Protein AF-A0A2T4MUI4-F1 (afdb_monomer)

Radius of gyration: 28.48 Å; Cα contacts (8 Å, |Δi|>4): 370; chains: 1; bounding box: 58×57×81 Å

Solvent-accessible surface area (backbone atoms only — not comparable to full-atom values): 16760 Å² total; per-residue (Å²): 77,52,44,53,50,48,51,52,27,46,14,60,53,50,80,71,41,69,98,64,56,74,49,29,49,36,30,61,66,69,27,39,69,80,76,68,74,59,84,71,47,56,95,84,53,89,56,45,70,64,76,58,55,72,28,50,63,49,51,33,67,20,35,78,81,42,78,45,30,48,45,82,54,68,70,45,67,58,90,82,45,61,44,81,39,85,41,63,55,46,70,58,69,51,79,78,39,62,70,61,53,73,79,44,57,70,68,59,48,54,50,51,52,52,48,52,51,54,51,52,55,46,50,54,57,46,49,54,50,51,51,53,43,52,52,47,55,60,53,44,76,79,45,55,75,72,54,33,56,56,48,49,52,56,44,49,54,47,52,51,52,49,50,53,57,41,66,68,44,91,78,59,64,65,70,74,59,44,68,40,76,61,45,80,42,70,47,87,90,69,73,54,56,66,56,70,48,74,52,95,67,51,51,43,38,50,9,46,54,51,45,17,51,45,49,33,28,77,61,42,61,50,88,62,62,56,95,75,64,40,43,66,59,73,47,78,44,80,40,64,47,70,59,90,92,55,96,60,70,45,80,52,35,36,43,34,31,42,100,91,32,63,46,77,45,40,70,63,53,54,53,14,37,47,44,20,68,74,41,43,54,79,49,60,73,62,70,73,81,82,127

Organism: Aeromonas veronii (NCBI:txid654)

Secondary structure (DSSP, 8-state):
-HHHHHHHHHHHHTTT-----HHHHHHHHHS--SS--S-PPPTT-TTHHHHTTT-HHHHHH-BTTB--SEEEPPPBPPTT-EEEEE--BPPPHHHH-GGGGGGS-HHHHHHHHHHHHHHHHHHHHHHHHHHHHHHHHHHHTT--HHHHHHHHHHHHHHHHHHHHHHHT-SS-SS-TTPBPPEEEEEPTT---B--EEE-S--HHHHHHHHHHHHHHTTS-B-SS-GGGTTTB--EEEEEEE--TT-SS-EEEEEEEEETTEEEEESHHHHHHHHHHHHHTTTS--SSPP--

Structure (mmCIF, N/CA/C/O backbone):
data_AF-A0A2T4MUI4-F1
#
_entry.id   AF-A0A2T4MUI4-F1
#
loop_
_atom_site.group_PDB
_atom_site.id
_atom_site.type_symbol
_atom_site.label_atom_id
_atom_site.label_alt_id
_atom_site.label_comp_id
_atom_site.label_asym_id
_atom_site.label_entity_id
_atom_site.label_seq_id
_atom_site.pdbx_PDB_ins_code
_atom_site.Cartn_x
_atom_site.Cartn_y
_atom_site.Cartn_z
_atom_site.occupancy
_atom_site.B_iso_or_equiv
_atom_site.auth_seq_id
_atom_site.auth_comp_id
_atom_site.auth_asym_id
_atom_site.auth_atom_id
_atom_site.pdbx_PDB_model_num
ATOM 1 N N . MET A 1 1 ? 9.132 -1.173 -2.976 1.00 83.44 1 MET A N 1
ATOM 2 C CA . MET A 1 1 ? 9.088 -2.109 -4.125 1.00 83.44 1 MET A CA 1
ATOM 3 C C . MET A 1 1 ? 10.095 -1.685 -5.178 1.00 83.44 1 MET A C 1
ATOM 5 O O . MET A 1 1 ? 11.132 -2.323 -5.255 1.00 83.44 1 MET A O 1
ATOM 9 N N . ALA A 1 2 ? 9.889 -0.556 -5.865 1.00 88.19 2 ALA A N 1
ATOM 10 C CA . ALA A 1 2 ? 10.873 -0.011 -6.807 1.00 88.19 2 ALA A CA 1
ATOM 11 C C . ALA A 1 2 ? 12.238 0.297 -6.150 1.00 88.19 2 ALA A C 1
ATOM 13 O O . ALA A 1 2 ? 13.272 -0.119 -6.657 1.00 88.19 2 ALA A O 1
ATOM 14 N N . HIS A 1 3 ? 12.229 0.886 -4.945 1.00 92.50 3 HIS A N 1
ATOM 15 C CA . HIS A 1 3 ? 13.436 1.061 -4.121 1.00 92.50 3 HIS A CA 1
ATOM 16 C C . HIS A 1 3 ? 14.214 -0.246 -3.889 1.00 92.50 3 HIS A C 1
ATOM 18 O O . HIS A 1 3 ? 15.428 -0.268 -4.036 1.00 92.50 3 HIS A O 1
ATOM 24 N N . ARG A 1 4 ? 13.525 -1.360 -3.604 1.00 91.31 4 ARG A N 1
ATOM 25 C CA . ARG A 1 4 ? 14.175 -2.665 -3.400 1.00 91.31 4 ARG A CA 1
ATOM 26 C C . ARG A 1 4 ? 14.812 -3.182 -4.690 1.00 91.31 4 ARG A C 1
ATOM 28 O O . ARG A 1 4 ? 15.935 -3.662 -4.636 1.00 91.31 4 ARG A O 1
ATOM 35 N N . ALA A 1 5 ? 14.131 -3.042 -5.831 1.00 90.12 5 ALA A N 1
ATOM 36 C CA . ALA A 1 5 ? 14.692 -3.411 -7.132 1.00 90.12 5 ALA A CA 1
ATOM 37 C C . ALA A 1 5 ? 15.998 -2.647 -7.428 1.00 90.12 5 ALA A C 1
ATOM 39 O O . ALA A 1 5 ? 16.952 -3.234 -7.930 1.00 90.12 5 ALA A O 1
ATOM 40 N N . VAL A 1 6 ? 16.058 -1.363 -7.056 1.00 91.25 6 VAL A N 1
ATOM 41 C CA . VAL A 1 6 ? 17.270 -0.538 -7.166 1.00 91.25 6 VAL A CA 1
ATOM 42 C C . VAL A 1 6 ? 18.353 -0.966 -6.176 1.00 91.25 6 VAL A C 1
ATOM 44 O O . VAL A 1 6 ? 19.501 -1.124 -6.575 1.00 91.25 6 VAL A O 1
ATOM 47 N N . VAL A 1 7 ? 18.012 -1.216 -4.908 1.00 92.62 7 VAL A N 1
ATOM 48 C CA . VAL A 1 7 ? 18.985 -1.689 -3.906 1.00 92.62 7 VAL A CA 1
ATOM 49 C C . VAL A 1 7 ? 19.627 -3.010 -4.333 1.00 92.62 7 VAL A C 1
ATOM 51 O O . VAL A 1 7 ? 20.838 -3.156 -4.202 1.00 92.62 7 VAL A O 1
ATOM 54 N N . GLU A 1 8 ? 18.857 -3.956 -4.878 1.00 91.56 8 GLU A N 1
ATOM 55 C CA . GLU A 1 8 ? 19.413 -5.214 -5.394 1.00 91.56 8 GLU A CA 1
ATOM 56 C C . GLU A 1 8 ? 20.320 -4.986 -6.615 1.00 91.56 8 GLU A C 1
ATOM 58 O O . GLU A 1 8 ? 21.381 -5.601 -6.703 1.00 91.56 8 GLU A O 1
ATOM 63 N N . ALA A 1 9 ? 19.962 -4.066 -7.518 1.00 89.38 9 ALA A N 1
ATOM 64 C CA . ALA A 1 9 ? 20.810 -3.701 -8.654 1.00 89.38 9 ALA A CA 1
ATOM 65 C C . ALA A 1 9 ? 22.145 -3.075 -8.209 1.00 89.38 9 ALA A C 1
ATOM 67 O O . ALA A 1 9 ? 23.209 -3.474 -8.681 1.00 89.38 9 ALA A O 1
ATOM 68 N N . VAL A 1 10 ? 22.101 -2.146 -7.248 1.00 90.00 10 VAL A N 1
ATOM 69 C CA . VAL A 1 10 ? 23.294 -1.531 -6.646 1.00 90.00 10 VAL A CA 1
ATOM 70 C C . VAL A 1 10 ? 24.145 -2.583 -5.938 1.00 90.00 10 VAL A C 1
ATOM 72 O O . VAL A 1 10 ? 25.368 -2.591 -6.083 1.00 90.00 10 VAL A O 1
ATOM 75 N N . LYS A 1 11 ? 23.505 -3.499 -5.207 1.00 92.69 11 LYS A N 1
ATOM 76 C CA . LYS A 1 11 ? 24.181 -4.598 -4.522 1.00 92.69 11 LYS A CA 1
ATOM 77 C C . LYS A 1 11 ? 24.936 -5.497 -5.495 1.00 92.69 11 LYS A C 1
ATOM 79 O O . LYS A 1 11 ? 26.087 -5.840 -5.244 1.00 92.69 11 LYS A O 1
ATOM 84 N N . GLU A 1 12 ? 24.299 -5.877 -6.596 1.00 90.12 12 GLU A N 1
ATOM 85 C CA . GLU A 1 12 ? 24.905 -6.694 -7.648 1.00 90.12 12 GLU A CA 1
ATOM 86 C C . GLU A 1 12 ? 26.088 -5.977 -8.310 1.00 90.12 12 GLU A C 1
ATOM 88 O O . GLU A 1 12 ? 27.172 -6.553 -8.410 1.00 90.12 12 GLU A O 1
ATOM 93 N N . ALA A 1 13 ? 25.913 -4.702 -8.674 1.00 88.19 13 ALA A N 1
ATOM 94 C CA . ALA A 1 13 ? 26.951 -3.879 -9.295 1.00 88.19 13 ALA A CA 1
ATOM 95 C C . ALA A 1 13 ? 28.224 -3.767 -8.443 1.00 88.19 13 ALA A C 1
ATOM 97 O O . ALA A 1 13 ? 29.333 -3.714 -8.970 1.00 88.19 13 ALA A O 1
ATOM 98 N N . ASN A 1 14 ? 28.066 -3.754 -7.118 1.00 87.50 14 ASN A N 1
ATOM 99 C CA . ASN A 1 14 ? 29.151 -3.545 -6.162 1.00 87.50 14 ASN A CA 1
ATOM 100 C C . ASN A 1 14 ? 29.564 -4.837 -5.439 1.00 87.50 14 ASN A C 1
ATOM 102 O O . ASN A 1 14 ? 29.983 -4.802 -4.275 1.00 87.50 14 ASN A O 1
ATOM 106 N N . GLY A 1 15 ? 29.420 -5.993 -6.099 1.00 88.94 15 GLY A N 1
ATOM 107 C CA . GLY A 1 15 ? 29.935 -7.273 -5.599 1.00 88.94 15 GLY A CA 1
ATOM 108 C C . GLY A 1 15 ? 29.331 -7.712 -4.261 1.00 88.94 15 GLY A C 1
ATOM 109 O O . GLY A 1 15 ? 30.000 -8.367 -3.465 1.00 88.94 15 GLY A O 1
ATOM 110 N N . GLY A 1 16 ? 28.082 -7.329 -3.986 1.00 90.50 16 GLY A N 1
ATOM 111 C CA . GLY A 1 16 ? 27.357 -7.648 -2.756 1.00 90.50 16 GLY A CA 1
ATOM 112 C C . GLY A 1 16 ? 27.305 -6.520 -1.722 1.00 90.50 16 GLY A C 1
ATOM 113 O O . GLY A 1 16 ? 26.560 -6.649 -0.747 1.00 90.50 16 GLY A O 1
ATOM 114 N N . SER A 1 17 ? 28.050 -5.428 -1.917 1.00 90.81 17 SER A N 1
ATOM 115 C CA . SER A 1 17 ? 28.007 -4.253 -1.037 1.00 90.81 17 SER A CA 1
ATOM 116 C C . SER A 1 17 ? 26.914 -3.265 -1.454 1.00 90.81 17 SER A C 1
ATOM 118 O O . SER A 1 17 ? 26.577 -3.166 -2.627 1.00 90.81 17 SER A O 1
ATOM 120 N N . ILE A 1 18 ? 26.338 -2.537 -0.494 1.00 92.06 18 ILE A N 1
ATOM 121 C CA . ILE A 1 18 ? 25.315 -1.511 -0.747 1.00 92.06 18 ILE A CA 1
ATOM 122 C C . ILE A 1 18 ? 25.906 -0.164 -0.317 1.00 92.06 18 ILE A C 1
ATOM 124 O O . ILE A 1 18 ? 25.772 0.202 0.850 1.00 92.06 18 ILE A O 1
ATOM 128 N N . PRO A 1 19 ? 26.602 0.561 -1.210 1.00 90.12 19 PRO A N 1
ATOM 129 C CA . PRO A 1 19 ? 27.197 1.862 -0.906 1.00 90.12 19 PRO A CA 1
ATOM 130 C C . PRO A 1 19 ? 26.157 2.999 -0.939 1.00 90.12 19 PRO A C 1
ATOM 132 O O . PRO A 1 19 ? 26.432 4.062 -1.481 1.00 90.12 19 PRO A O 1
ATOM 135 N N . LEU A 1 20 ? 24.955 2.760 -0.407 1.00 90.00 20 LEU A N 1
ATOM 136 C CA . LEU A 1 20 ? 23.904 3.769 -0.255 1.00 90.00 20 LEU A CA 1
ATOM 137 C C . LEU A 1 20 ? 23.830 4.172 1.213 1.00 90.00 20 LEU A C 1
ATOM 139 O O . LEU A 1 20 ? 23.784 3.305 2.091 1.00 90.00 20 LEU A O 1
ATOM 143 N N . ASP A 1 21 ? 23.809 5.472 1.479 1.00 90.62 21 ASP A N 1
ATOM 144 C CA . ASP A 1 21 ? 23.626 5.987 2.830 1.00 90.62 21 ASP A CA 1
ATOM 145 C C . ASP A 1 21 ? 22.147 6.254 3.157 1.00 90.62 21 ASP A C 1
ATOM 147 O O . ASP A 1 21 ? 21.230 5.980 2.376 1.00 90.62 21 ASP A O 1
ATOM 151 N N . LEU A 1 22 ? 21.890 6.756 4.367 1.00 90.88 22 LEU A N 1
ATOM 152 C CA . LEU A 1 22 ? 20.533 7.050 4.821 1.00 90.88 22 LEU A CA 1
ATOM 153 C C . LEU A 1 22 ? 19.815 8.048 3.898 1.00 90.88 22 LEU A C 1
ATOM 155 O O . LEU A 1 22 ? 18.618 7.886 3.653 1.00 90.88 22 LEU A O 1
ATOM 159 N N . ALA A 1 23 ? 20.526 9.055 3.388 1.00 87.31 23 ALA A N 1
ATOM 160 C CA . ALA A 1 23 ? 19.951 10.068 2.518 1.00 87.31 23 ALA A CA 1
ATOM 161 C C . ALA A 1 23 ? 19.584 9.482 1.154 1.00 87.31 23 ALA A C 1
ATOM 163 O O . ALA A 1 23 ? 18.477 9.730 0.676 1.00 87.31 23 ALA A O 1
ATOM 164 N N . ASP A 1 24 ? 20.430 8.617 0.588 1.00 88.12 24 ASP A N 1
ATOM 165 C CA . ASP A 1 24 ? 20.105 7.884 -0.640 1.00 88.12 24 ASP A CA 1
ATOM 166 C C . ASP A 1 24 ? 18.841 7.033 -0.468 1.00 88.12 24 ASP A C 1
ATOM 168 O O . ASP A 1 24 ? 17.974 6.991 -1.342 1.00 88.12 24 ASP A O 1
ATOM 172 N N . HIS A 1 25 ? 18.691 6.377 0.686 1.00 91.75 25 HIS A N 1
ATOM 173 C CA . HIS A 1 25 ? 17.503 5.585 0.984 1.00 91.75 25 HIS A CA 1
ATOM 174 C C . HIS A 1 25 ? 16.225 6.433 1.050 1.00 91.75 25 HIS A C 1
ATOM 176 O O . HIS A 1 25 ? 15.210 6.021 0.486 1.00 91.75 25 HIS A O 1
ATOM 182 N N . PHE A 1 26 ? 16.245 7.604 1.695 1.00 88.75 26 PHE A N 1
ATOM 183 C CA . PHE A 1 26 ? 15.086 8.507 1.718 1.00 88.75 26 PHE A CA 1
ATOM 184 C C . PHE A 1 26 ? 14.780 9.097 0.339 1.00 88.75 26 PHE A C 1
ATOM 186 O O . PHE A 1 26 ? 13.609 9.137 -0.059 1.00 88.75 26 PHE A O 1
ATOM 193 N N . LEU A 1 27 ? 15.816 9.469 -0.412 1.00 85.69 27 LEU A N 1
ATOM 194 C CA . LEU A 1 27 ? 15.678 10.005 -1.759 1.00 85.69 27 LEU A CA 1
ATOM 195 C C . LEU A 1 27 ? 15.040 8.969 -2.690 1.00 85.69 27 LEU A C 1
ATOM 197 O O . LEU A 1 27 ? 14.021 9.241 -3.315 1.00 85.69 27 LEU A O 1
ATOM 201 N N . LEU A 1 28 ? 15.568 7.746 -2.724 1.00 87.81 28 LEU A N 1
ATOM 202 C CA . LEU A 1 28 ? 15.084 6.692 -3.617 1.00 87.81 28 LEU A CA 1
ATOM 203 C C . LEU A 1 28 ? 13.738 6.093 -3.174 1.00 87.81 28 LEU A C 1
ATOM 205 O O . LEU A 1 28 ? 12.945 5.664 -4.011 1.00 87.81 28 LEU A O 1
ATOM 209 N N . ALA A 1 29 ? 13.462 6.005 -1.868 1.00 88.88 29 ALA A N 1
ATOM 210 C CA . ALA A 1 29 ? 12.230 5.380 -1.378 1.00 88.88 29 ALA A CA 1
ATOM 211 C C . ALA A 1 29 ? 11.041 6.343 -1.302 1.00 88.88 29 ALA A C 1
ATOM 213 O O . ALA A 1 29 ? 9.903 5.901 -1.464 1.00 88.88 29 ALA A O 1
ATOM 214 N N . GLN A 1 30 ? 11.289 7.622 -1.010 1.00 85.12 30 GLN A N 1
ATOM 215 C CA . GLN A 1 30 ? 10.240 8.609 -0.735 1.00 85.12 30 GLN A CA 1
ATOM 216 C C . GLN A 1 30 ? 10.355 9.871 -1.599 1.00 85.12 30 GLN A C 1
ATOM 218 O O . GLN A 1 30 ? 9.478 10.728 -1.516 1.00 85.12 30 GLN A O 1
ATOM 223 N N . GLY A 1 31 ? 11.406 10.009 -2.413 1.00 80.44 31 GLY A N 1
ATOM 224 C CA . GLY A 1 31 ? 11.666 11.238 -3.165 1.00 80.44 31 GLY A CA 1
ATOM 225 C C . GLY A 1 31 ? 12.079 12.410 -2.270 1.00 80.44 31 GLY A C 1
ATOM 226 O O . GLY A 1 31 ? 11.895 13.561 -2.668 1.00 80.44 31 GLY A O 1
ATOM 227 N N . VAL A 1 32 ? 12.572 12.136 -1.053 1.00 82.38 32 VAL A N 1
ATOM 228 C CA . VAL A 1 32 ? 12.907 13.155 -0.046 1.00 82.38 32 VAL A CA 1
ATOM 229 C C . VAL A 1 32 ? 14.418 13.270 0.101 1.00 82.38 32 VAL A C 1
ATOM 231 O O . VAL A 1 32 ? 15.072 12.347 0.580 1.0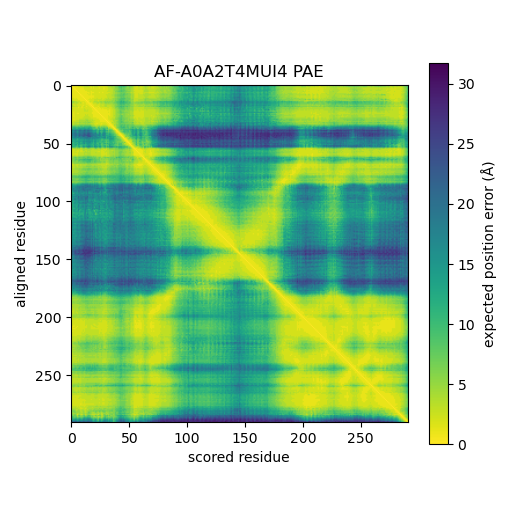0 82.38 32 VAL A O 1
ATOM 234 N N . ASP A 1 33 ? 14.955 14.433 -0.251 1.00 79.75 33 ASP A N 1
ATOM 235 C CA . ASP A 1 33 ? 16.338 14.795 0.042 1.00 79.75 33 ASP A CA 1
ATOM 236 C C . ASP A 1 33 ? 16.440 15.372 1.461 1.00 79.75 33 ASP A C 1
ATOM 238 O O . ASP A 1 33 ? 16.063 16.514 1.720 1.00 79.75 33 ASP A O 1
ATOM 242 N N . ILE A 1 34 ? 16.924 14.558 2.399 1.00 82.69 34 ILE A N 1
ATOM 243 C CA . ILE A 1 34 ? 17.047 14.939 3.814 1.00 82.69 34 ILE A CA 1
ATOM 244 C C . ILE A 1 34 ? 18.317 15.747 4.126 1.00 82.69 34 ILE A C 1
ATOM 246 O O . ILE A 1 34 ? 18.423 16.307 5.216 1.00 82.69 34 ILE A O 1
ATOM 250 N N . GLU A 1 35 ? 19.270 15.816 3.195 1.00 83.38 35 GLU A N 1
ATOM 251 C CA . GLU A 1 35 ? 20.547 16.525 3.365 1.00 83.38 35 GLU A CA 1
ATOM 252 C C . GLU A 1 35 ? 20.589 17.848 2.587 1.00 83.38 35 GLU A C 1
ATOM 254 O O . GLU A 1 35 ? 21.486 18.658 2.814 1.00 83.38 35 GLU A O 1
ATOM 259 N N . ASN A 1 36 ? 19.605 18.098 1.713 1.00 74.12 36 ASN A N 1
ATOM 260 C CA . ASN A 1 36 ? 19.623 19.173 0.713 1.00 74.12 36 ASN A CA 1
ATOM 261 C C . ASN A 1 36 ? 20.869 19.093 -0.191 1.00 74.12 36 ASN A C 1
ATOM 263 O O . ASN A 1 36 ? 21.439 20.116 -0.574 1.00 74.12 36 ASN A O 1
ATOM 267 N N . ALA A 1 37 ? 21.324 17.870 -0.479 1.00 67.69 37 ALA A N 1
ATOM 268 C CA . ALA A 1 37 ? 22.502 17.597 -1.300 1.00 67.69 37 ALA A CA 1
ATOM 269 C C . ALA A 1 37 ? 22.189 17.594 -2.808 1.00 67.69 37 ALA A C 1
ATOM 271 O O . ALA A 1 37 ? 23.093 17.690 -3.637 1.00 67.69 37 ALA A O 1
ATOM 272 N N . THR A 1 38 ? 20.915 17.475 -3.178 1.00 64.25 38 THR A N 1
ATOM 273 C CA . THR A 1 38 ? 20.443 17.583 -4.558 1.00 64.25 38 THR A CA 1
ATOM 274 C C . THR A 1 38 ? 20.211 19.045 -4.923 1.00 64.25 38 THR A C 1
ATOM 276 O O . THR A 1 38 ? 19.684 19.837 -4.138 1.00 64.25 38 THR A O 1
ATOM 279 N N . VAL A 1 39 ? 20.593 19.427 -6.143 1.00 61.69 39 VAL A N 1
ATOM 280 C CA . VAL A 1 39 ? 20.230 20.738 -6.684 1.00 61.69 39 VAL A CA 1
ATOM 281 C C . VAL A 1 39 ? 18.712 20.738 -6.852 1.00 61.69 39 VAL A C 1
ATOM 283 O O . VAL A 1 39 ? 18.175 20.038 -7.708 1.00 61.69 39 VAL A O 1
ATOM 286 N N . SER A 1 40 ? 18.003 21.468 -5.986 1.00 57.47 40 SER A N 1
ATOM 287 C CA . SER A 1 40 ? 16.563 21.661 -6.153 1.00 57.47 40 SER A CA 1
ATOM 288 C C . SER A 1 40 ? 16.332 22.426 -7.456 1.00 57.47 40 SER A C 1
ATOM 290 O O . SER A 1 40 ? 16.826 23.553 -7.576 1.00 57.47 40 SER A O 1
ATOM 292 N N . PRO A 1 41 ? 15.575 21.867 -8.413 1.00 56.88 41 PRO A N 1
ATOM 293 C CA . PRO A 1 41 ? 15.220 22.606 -9.607 1.00 56.88 41 PRO A CA 1
ATOM 294 C C . PRO A 1 41 ? 14.402 23.826 -9.190 1.00 56.88 41 PRO A C 1
ATOM 296 O O . PRO A 1 41 ? 13.467 23.726 -8.388 1.00 56.88 41 PRO A O 1
ATOM 299 N N . GLY A 1 42 ? 14.762 24.997 -9.709 1.00 56.31 42 GLY A N 1
ATOM 300 C CA . GLY A 1 42 ? 13.985 26.209 -9.471 1.00 56.31 42 GLY A CA 1
ATOM 301 C C . GLY A 1 42 ? 12.553 26.055 -9.995 1.00 56.31 42 GLY A C 1
ATOM 302 O O . GLY A 1 42 ? 12.287 25.284 -10.917 1.00 56.31 42 GLY A O 1
ATOM 303 N N . ALA A 1 43 ? 11.603 26.810 -9.436 1.00 53.50 43 ALA A N 1
ATOM 304 C CA . ALA A 1 43 ? 10.247 26.845 -9.979 1.00 53.50 43 ALA A CA 1
ATOM 305 C C . ALA A 1 43 ? 10.292 27.283 -11.459 1.00 53.50 43 ALA A C 1
ATOM 307 O O . ALA A 1 43 ? 10.681 28.412 -11.754 1.00 53.50 43 ALA A O 1
ATOM 308 N N . GLY A 1 44 ? 9.903 26.392 -12.378 1.00 52.31 44 GLY A N 1
ATOM 309 C CA . GLY A 1 44 ? 9.961 26.642 -13.824 1.00 52.31 44 GLY A CA 1
ATOM 310 C C . GLY A 1 44 ? 11.234 26.157 -14.528 1.00 52.31 44 GLY A C 1
ATOM 311 O O . GLY A 1 44 ? 11.397 26.461 -15.707 1.00 52.31 44 GLY A O 1
ATOM 312 N N . ASP A 1 45 ? 12.114 25.415 -13.851 1.00 57.28 45 ASP A N 1
ATOM 313 C CA . ASP A 1 45 ? 13.289 24.811 -14.482 1.00 57.28 45 ASP A CA 1
ATOM 314 C C . ASP A 1 45 ? 12.871 23.691 -15.455 1.00 57.28 45 ASP A C 1
ATOM 316 O O . ASP A 1 45 ? 12.236 22.703 -15.078 1.00 57.28 45 ASP A O 1
ATOM 320 N N . ILE A 1 46 ? 13.185 23.877 -16.738 1.00 54.62 46 ILE A N 1
ATOM 321 C CA . ILE A 1 46 ? 12.742 23.013 -17.845 1.00 54.62 46 ILE A CA 1
ATOM 322 C C . ILE A 1 46 ? 13.632 21.756 -17.947 1.00 54.62 46 ILE A C 1
ATOM 324 O O . ILE A 1 46 ? 13.193 20.738 -18.481 1.00 54.62 46 ILE A O 1
ATOM 328 N N . ASN A 1 47 ? 14.841 21.791 -17.364 1.00 56.75 47 ASN A N 1
ATOM 329 C CA . ASN A 1 47 ? 15.858 20.733 -17.474 1.00 56.75 47 ASN A CA 1
ATOM 330 C C . ASN A 1 47 ? 16.099 19.969 -16.162 1.00 56.75 47 ASN A C 1
ATOM 332 O O . ASN A 1 47 ? 17.107 19.280 -16.011 1.00 56.75 47 ASN A O 1
ATOM 336 N N . ALA A 1 48 ? 15.162 20.035 -15.219 1.00 59.47 48 ALA A N 1
ATOM 337 C CA . ALA A 1 48 ? 15.258 19.343 -13.935 1.00 59.47 48 ALA A CA 1
ATOM 338 C C . ALA A 1 48 ? 15.515 17.821 -14.059 1.00 59.47 48 ALA A C 1
ATOM 340 O O . ALA A 1 48 ? 16.174 17.220 -13.216 1.00 59.47 48 ALA A O 1
ATOM 341 N N . LEU A 1 49 ? 15.039 17.203 -15.149 1.00 59.47 49 LEU A N 1
ATOM 342 C CA . LEU A 1 49 ? 15.274 15.789 -15.468 1.00 59.47 49 LEU A CA 1
ATOM 343 C C . LEU A 1 49 ? 16.710 15.490 -15.935 1.00 59.47 49 LEU A C 1
ATOM 345 O O . LEU A 1 49 ? 17.185 14.384 -15.717 1.00 59.47 49 LEU A O 1
ATOM 349 N N . GLU A 1 50 ? 17.411 16.440 -16.563 1.00 62.31 50 GLU A N 1
ATOM 350 C CA . GLU A 1 50 ? 18.820 16.260 -16.955 1.00 62.31 50 GLU A CA 1
ATOM 351 C C . GLU A 1 50 ? 19.751 16.369 -15.738 1.00 62.31 50 GLU A C 1
ATOM 353 O O . GLU A 1 50 ? 20.751 15.656 -15.653 1.00 62.31 50 GLU A O 1
ATOM 358 N N . GLN A 1 51 ? 19.393 17.219 -14.767 1.00 58.72 51 GLN A N 1
ATOM 359 C CA . GLN A 1 51 ? 20.141 17.409 -13.515 1.00 58.72 51 GLN A CA 1
ATOM 360 C C . GLN A 1 51 ? 20.105 16.171 -12.602 1.00 58.72 51 GLN A C 1
ATOM 362 O O . GLN A 1 51 ? 21.016 15.973 -11.800 1.00 58.72 51 GLN A O 1
ATOM 367 N N . LEU A 1 52 ? 19.093 15.309 -12.757 1.00 60.84 52 LEU A N 1
ATOM 368 C CA . LEU A 1 52 ? 18.991 14.015 -12.073 1.00 60.84 52 LEU A CA 1
ATOM 369 C C . LEU A 1 52 ? 20.020 12.975 -12.549 1.00 60.84 52 LEU A C 1
ATOM 371 O O . LEU A 1 52 ? 20.183 11.934 -11.913 1.00 60.84 52 LEU A O 1
ATOM 375 N N . GLY A 1 53 ? 20.710 13.222 -13.667 1.00 62.75 53 GLY A N 1
ATOM 376 C CA . GLY A 1 53 ? 21.589 12.234 -14.280 1.00 62.75 53 GLY A CA 1
ATOM 377 C C . GLY A 1 53 ? 20.840 10.968 -14.716 1.00 62.75 53 GLY A C 1
ATOM 378 O O . GLY A 1 53 ? 19.654 10.989 -15.031 1.00 62.75 53 GLY A O 1
ATOM 379 N N . LEU A 1 54 ? 21.552 9.842 -14.763 1.00 62.59 54 LEU A N 1
ATOM 380 C CA . LEU A 1 54 ? 21.026 8.556 -15.228 1.00 62.59 54 LEU A CA 1
ATOM 381 C C . LEU A 1 54 ? 20.124 7.842 -14.205 1.00 62.59 54 LEU A C 1
ATOM 383 O O . LEU A 1 54 ? 20.023 6.635 -14.326 1.00 62.59 54 LEU A O 1
ATOM 387 N N . ASP A 1 55 ? 19.489 8.493 -13.221 1.00 83.31 55 ASP A N 1
ATOM 388 C CA . ASP A 1 55 ? 18.640 7.788 -12.241 1.00 83.31 55 ASP A CA 1
ATOM 389 C C . ASP A 1 55 ? 17.210 7.541 -12.795 1.00 83.31 55 ASP A C 1
ATOM 391 O O . ASP A 1 55 ? 16.339 8.422 -12.720 1.00 83.31 55 ASP A O 1
ATOM 395 N N . PRO A 1 56 ? 16.907 6.346 -13.354 1.00 87.12 56 PRO A N 1
ATOM 396 C CA . PRO A 1 56 ? 15.589 6.040 -13.894 1.00 87.12 56 PRO A CA 1
ATOM 397 C C . PRO A 1 56 ? 14.519 5.953 -12.807 1.00 87.12 56 PRO A C 1
ATOM 399 O O . PRO A 1 56 ? 13.341 6.059 -13.137 1.00 87.12 56 PRO A O 1
ATOM 402 N N . LEU A 1 57 ? 14.876 5.741 -11.533 1.00 89.06 57 LEU A N 1
ATOM 403 C CA . LEU A 1 57 ? 13.896 5.636 -10.456 1.00 89.06 57 LEU A CA 1
ATOM 404 C C . LEU A 1 57 ? 13.299 7.008 -10.158 1.00 89.06 57 LEU A C 1
ATOM 406 O O . LEU A 1 57 ? 12.074 7.140 -10.142 1.00 89.06 57 LEU A O 1
ATOM 410 N N . LEU A 1 58 ? 14.152 8.018 -9.976 1.00 85.69 58 LEU A N 1
ATOM 411 C CA . LEU A 1 58 ? 13.715 9.390 -9.705 1.00 85.69 58 LEU A CA 1
ATOM 412 C C . LEU A 1 58 ? 13.017 10.010 -10.918 1.00 85.69 58 LEU A C 1
ATOM 414 O O . LEU A 1 58 ? 12.009 10.691 -10.759 1.00 85.69 58 LEU A O 1
ATOM 418 N N . SER A 1 59 ? 13.477 9.714 -12.135 1.00 86.19 59 SER A N 1
ATOM 419 C CA . SER A 1 59 ? 12.783 10.135 -13.360 1.00 86.19 59 SER A CA 1
ATOM 420 C C . SER A 1 59 ? 11.393 9.485 -13.497 1.00 86.19 59 SER A C 1
ATOM 422 O O . SER A 1 59 ? 10.409 10.132 -13.868 1.00 86.19 59 SER A O 1
ATOM 424 N N . LEU A 1 60 ? 11.268 8.196 -13.163 1.00 89.56 60 LEU A N 1
ATOM 425 C CA . LEU A 1 60 ? 10.013 7.460 -13.302 1.00 89.56 60 LEU A CA 1
ATOM 426 C C . LEU A 1 60 ? 8.989 7.816 -12.216 1.00 89.56 60 LEU A C 1
ATOM 428 O O . LEU A 1 60 ? 7.830 8.073 -12.544 1.00 89.56 60 LEU A O 1
ATOM 432 N N . PHE A 1 61 ? 9.398 7.834 -10.945 1.00 89.00 61 PHE A N 1
ATOM 433 C CA . PHE A 1 61 ? 8.507 8.026 -9.792 1.00 89.00 61 PHE A CA 1
ATOM 434 C C . PHE A 1 61 ? 8.505 9.451 -9.226 1.00 89.00 61 PHE A C 1
ATOM 436 O O . PHE A 1 61 ? 7.617 9.780 -8.441 1.00 89.00 61 PHE A O 1
ATOM 443 N N . GLY A 1 62 ? 9.408 10.313 -9.694 1.00 82.38 62 GLY A N 1
ATOM 444 C CA . GLY A 1 62 ? 9.514 11.710 -9.287 1.00 82.38 62 GLY A CA 1
ATOM 445 C C . GLY A 1 62 ? 10.280 11.914 -7.977 1.00 82.38 62 GLY A C 1
ATOM 446 O O . GLY A 1 62 ? 10.520 10.986 -7.205 1.00 82.38 62 GLY A O 1
ATOM 447 N N . TYR A 1 63 ? 10.630 13.172 -7.725 1.00 79.56 63 TYR A N 1
ATOM 448 C CA . TYR A 1 63 ? 11.064 13.703 -6.430 1.00 79.56 63 TYR A CA 1
ATOM 449 C C . TYR A 1 63 ? 10.624 15.173 -6.338 1.00 79.56 63 TYR A C 1
ATOM 451 O O . TYR A 1 63 ? 10.068 15.718 -7.297 1.00 79.56 63 TYR A O 1
ATOM 459 N N . TRP A 1 64 ? 10.804 15.823 -5.186 1.00 69.81 64 TRP A N 1
ATOM 460 C CA . TRP A 1 64 ? 10.326 17.195 -4.985 1.00 69.81 64 TRP A CA 1
ATOM 461 C C . TRP A 1 64 ? 10.807 18.165 -6.083 1.00 69.81 64 TRP A C 1
ATOM 463 O O . TRP A 1 64 ? 12.001 18.354 -6.286 1.00 69.81 64 TRP A O 1
ATOM 473 N N . GLY A 1 65 ? 9.860 18.801 -6.782 1.00 67.88 65 GLY A N 1
ATOM 474 C CA . GLY A 1 65 ? 10.146 19.746 -7.869 1.00 67.88 65 GLY A CA 1
ATOM 475 C C . GLY A 1 65 ? 10.267 19.125 -9.267 1.00 67.88 65 GLY A C 1
ATOM 476 O O . GLY A 1 65 ? 10.303 19.876 -10.239 1.00 67.88 65 GLY A O 1
ATOM 477 N N . VAL A 1 66 ? 10.247 17.791 -9.401 1.00 73.38 66 VAL A N 1
ATOM 478 C CA . VAL A 1 66 ? 10.319 17.094 -10.697 1.00 73.38 66 VAL A CA 1
ATOM 479 C C . VAL A 1 66 ? 9.097 16.209 -10.929 1.00 73.38 66 VAL A C 1
ATOM 481 O O . VAL A 1 66 ? 8.767 15.372 -10.086 1.00 73.38 66 VAL A O 1
ATOM 484 N N . PRO A 1 67 ? 8.397 16.370 -12.068 1.00 74.44 67 PRO A N 1
ATOM 485 C CA . PRO A 1 67 ? 7.220 15.567 -12.366 1.00 74.44 67 PRO A CA 1
ATOM 486 C C . PRO A 1 67 ? 7.590 14.096 -12.582 1.00 74.44 67 PRO A C 1
ATOM 488 O O . PRO A 1 67 ? 8.562 13.785 -13.269 1.00 74.44 67 PRO A O 1
ATOM 491 N N . SER A 1 68 ? 6.767 13.187 -12.056 1.00 86.00 68 SER A N 1
ATOM 492 C CA . SER A 1 68 ? 6.894 11.756 -12.330 1.00 86.00 68 SER A CA 1
ATOM 493 C C . SER A 1 68 ? 6.390 11.409 -13.735 1.00 86.00 68 SER A C 1
ATOM 495 O O . SER A 1 68 ? 5.401 11.965 -14.227 1.00 86.00 68 SER A O 1
ATOM 497 N N . LYS A 1 69 ? 7.036 10.434 -14.381 1.00 91.12 69 LYS A N 1
ATOM 498 C CA . LYS A 1 69 ? 6.536 9.833 -15.630 1.00 91.12 69 LYS A CA 1
ATOM 499 C C . LYS A 1 69 ? 5.454 8.786 -15.381 1.00 91.12 69 LYS A C 1
ATOM 501 O O . LYS A 1 69 ? 4.574 8.609 -16.228 1.00 91.12 69 LYS A O 1
ATOM 506 N N . ALA A 1 70 ? 5.527 8.087 -14.249 1.00 93.50 70 ALA A N 1
ATOM 507 C CA . ALA A 1 70 ? 4.537 7.113 -13.817 1.00 93.50 70 ALA A CA 1
ATOM 508 C C . ALA A 1 70 ? 3.411 7.790 -13.025 1.00 93.50 70 ALA A C 1
ATOM 510 O O . ALA A 1 70 ? 3.642 8.581 -12.108 1.00 93.50 70 ALA A O 1
ATOM 511 N N . CYS A 1 71 ? 2.178 7.429 -13.357 1.00 92.81 71 CYS A N 1
ATOM 512 C CA . CYS A 1 71 ? 0.976 7.761 -12.611 1.00 92.81 71 CYS A CA 1
ATOM 513 C C . CYS A 1 71 ? 0.313 6.449 -12.181 1.00 92.81 71 CYS A C 1
ATOM 515 O O . CYS A 1 71 ? -0.144 5.679 -13.028 1.00 92.81 71 CYS A O 1
ATOM 517 N N . ILE A 1 72 ? 0.254 6.195 -10.874 1.00 92.44 72 ILE A N 1
ATOM 518 C CA . ILE A 1 72 ? -0.444 5.034 -10.311 1.00 92.44 72 ILE A CA 1
ATOM 519 C C . ILE A 1 72 ? -1.842 5.483 -9.888 1.00 92.44 72 ILE A C 1
ATOM 521 O O . ILE A 1 72 ? -1.976 6.367 -9.043 1.00 92.44 72 ILE A O 1
ATOM 525 N N . GLY A 1 73 ? -2.878 4.929 -10.515 1.00 91.12 73 GLY A N 1
ATOM 526 C CA . GLY A 1 73 ? -4.262 5.234 -10.169 1.00 91.12 73 GLY A CA 1
ATOM 527 C C . GLY A 1 73 ? -4.710 4.548 -8.879 1.00 91.12 73 GLY A C 1
ATOM 528 O O . GLY A 1 73 ? -4.042 3.669 -8.345 1.00 91.12 73 GLY A O 1
ATOM 529 N N . ASN A 1 74 ? -5.888 4.928 -8.390 1.00 92.69 74 ASN A N 1
ATOM 530 C CA . ASN A 1 74 ? -6.550 4.168 -7.334 1.00 92.69 74 ASN A CA 1
ATOM 531 C C . ASN A 1 74 ? -7.204 2.919 -7.928 1.00 92.69 74 ASN A C 1
ATOM 533 O O . ASN A 1 74 ? -7.731 2.955 -9.043 1.00 92.69 74 ASN A O 1
ATOM 537 N N . ALA A 1 75 ? -7.204 1.827 -7.168 1.00 93.62 75 ALA A N 1
ATOM 538 C CA . ALA A 1 75 ? -8.095 0.711 -7.434 1.00 93.62 75 ALA A CA 1
ATOM 539 C C . ALA A 1 75 ? -9.484 1.090 -6.905 1.00 93.62 75 ALA A C 1
ATOM 541 O O . ALA A 1 75 ? -9.637 1.399 -5.722 1.00 93.62 75 ALA A O 1
ATOM 542 N N . PHE A 1 76 ? -10.495 1.091 -7.769 1.00 93.81 76 PHE A N 1
ATOM 543 C CA . PHE A 1 76 ? -11.863 1.445 -7.403 1.00 93.81 76 PHE A CA 1
ATOM 544 C C . PHE A 1 76 ? -12.706 0.179 -7.229 1.00 93.81 76 PHE A C 1
ATOM 546 O O . PHE A 1 76 ? -12.892 -0.554 -8.208 1.00 93.81 76 PHE A O 1
ATOM 553 N N . PRO A 1 77 ? -13.219 -0.096 -6.016 1.00 94.31 77 PRO A N 1
ATOM 554 C CA . PRO A 1 77 ? -14.112 -1.219 -5.804 1.00 94.31 77 PRO A CA 1
ATOM 555 C C . PRO A 1 77 ? -15.523 -0.889 -6.319 1.00 94.31 77 PRO A C 1
ATOM 557 O O . PRO A 1 77 ? -15.925 0.281 -6.319 1.00 94.31 77 PRO A O 1
ATOM 560 N N . PRO A 1 78 ? -16.317 -1.900 -6.703 1.00 94.56 78 PRO A N 1
ATOM 561 C CA . PRO A 1 78 ? -17.749 -1.744 -6.907 1.00 94.56 78 PRO A CA 1
ATOM 562 C C . PRO A 1 78 ? -18.438 -1.182 -5.655 1.00 94.56 78 PRO A C 1
ATOM 564 O O . PRO A 1 78 ? -17.978 -1.369 -4.522 1.00 94.56 78 PRO A O 1
ATOM 567 N N . ALA A 1 79 ? -19.573 -0.510 -5.842 1.00 93.06 79 ALA A N 1
ATOM 568 C CA . ALA A 1 79 ? -20.359 0.001 -4.724 1.00 93.06 79 ALA A CA 1
ATOM 569 C C . ALA A 1 79 ? -20.793 -1.138 -3.781 1.00 93.06 79 ALA A C 1
ATOM 571 O O . ALA A 1 79 ? -21.202 -2.202 -4.238 1.00 93.06 79 ALA A O 1
ATOM 572 N N . GLY A 1 80 ? -20.719 -0.902 -2.467 1.00 92.31 80 GLY A N 1
ATOM 573 C CA . GLY A 1 80 ? -21.123 -1.886 -1.454 1.00 92.31 80 GLY A CA 1
ATOM 574 C C . GLY A 1 80 ? -20.119 -3.015 -1.205 1.00 92.31 80 GLY A C 1
ATOM 575 O O . GLY A 1 80 ? -20.467 -3.989 -0.550 1.00 92.31 80 GLY A O 1
ATOM 576 N N . SER A 1 81 ? -18.881 -2.895 -1.693 1.00 94.62 81 SER A N 1
ATOM 577 C CA . SER A 1 81 ? -17.844 -3.922 -1.495 1.00 94.62 81 SER A CA 1
ATOM 578 C C . SER A 1 81 ? -17.122 -3.829 -0.146 1.00 94.62 81 SER A C 1
ATOM 580 O O . SER A 1 81 ? -16.137 -4.535 0.059 1.00 94.62 81 SER A O 1
ATOM 582 N N . THR A 1 82 ? -17.545 -2.944 0.761 1.00 94.00 82 THR A N 1
ATOM 583 C CA . THR A 1 82 ? -16.950 -2.818 2.098 1.00 94.00 82 THR A CA 1
ATOM 584 C C . THR A 1 82 ? -17.797 -3.510 3.158 1.00 94.00 82 THR A C 1
ATOM 586 O O . THR A 1 82 ? -19.008 -3.679 3.018 1.00 94.00 82 THR A O 1
ATOM 589 N N . GLY A 1 83 ? -17.142 -3.927 4.235 1.00 91.75 83 GLY A N 1
ATOM 590 C CA . GLY A 1 83 ? -17.779 -4.513 5.404 1.00 91.75 83 GLY A CA 1
ATOM 591 C C . GLY A 1 83 ? -16.982 -4.220 6.668 1.00 91.75 83 GLY A C 1
ATOM 592 O O . GLY A 1 83 ? -15.820 -3.819 6.605 1.00 91.75 83 GLY A O 1
ATOM 593 N N . MET A 1 84 ? -17.611 -4.432 7.823 1.00 93.06 84 MET A N 1
ATOM 594 C CA . MET A 1 84 ? -16.921 -4.393 9.111 1.00 93.06 84 MET A CA 1
ATOM 595 C C . MET A 1 84 ? -16.323 -5.769 9.398 1.00 93.06 84 MET A C 1
ATOM 597 O O . MET A 1 84 ? -17.050 -6.754 9.523 1.00 93.06 84 MET A O 1
ATOM 601 N N . PHE A 1 85 ? -15.002 -5.826 9.515 1.00 89.00 85 PHE A N 1
ATOM 602 C CA . PHE A 1 85 ? -14.235 -7.037 9.789 1.00 89.00 85 PHE A CA 1
ATOM 603 C C . PHE A 1 85 ? -13.544 -6.958 11.152 1.00 89.00 85 PHE A C 1
ATOM 605 O O . PHE A 1 85 ? -13.473 -5.907 11.795 1.00 89.00 85 PHE A O 1
ATOM 612 N N . GLY A 1 86 ? -13.040 -8.104 11.611 1.00 85.44 86 GLY A N 1
ATOM 613 C CA . GLY A 1 86 ? -12.509 -8.247 12.961 1.00 85.44 86 GLY A CA 1
ATOM 614 C C . GLY A 1 86 ? -13.615 -8.185 14.014 1.00 85.44 86 GLY A C 1
ATOM 615 O O . GLY A 1 86 ? -14.723 -8.681 13.808 1.00 85.44 86 GLY A O 1
ATOM 616 N N . GLY A 1 87 ? -13.314 -7.570 15.154 1.00 80.12 87 GLY A N 1
ATOM 617 C CA . GLY A 1 87 ? -14.249 -7.499 16.268 1.00 80.12 87 GLY A CA 1
ATOM 618 C C . GLY A 1 87 ? -14.178 -8.684 17.229 1.00 80.12 87 GLY A C 1
ATOM 619 O O . GLY A 1 87 ? -13.237 -9.479 17.226 1.00 80.12 87 GLY A O 1
ATOM 620 N N . GLY A 1 88 ? -15.202 -8.781 18.073 1.00 79.56 88 GLY A N 1
ATOM 621 C CA . GLY A 1 88 ? -15.277 -9.750 19.161 1.00 79.56 88 GLY A CA 1
ATOM 622 C C . GLY A 1 88 ? -14.630 -9.229 20.442 1.00 79.56 88 GLY A C 1
ATOM 623 O O . GLY A 1 88 ? -14.426 -8.030 20.626 1.00 79.56 88 GLY A O 1
ATOM 624 N N . ALA A 1 89 ? -14.317 -10.139 21.353 1.00 75.50 89 ALA A N 1
ATOM 625 C CA . ALA A 1 89 ? -13.608 -9.827 22.583 1.00 75.50 89 ALA A CA 1
ATOM 626 C C . ALA A 1 89 ? -12.491 -10.839 22.792 1.00 75.50 89 ALA A C 1
ATOM 628 O O . ALA A 1 89 ? -12.596 -12.000 22.383 1.00 75.50 89 ALA A O 1
ATOM 629 N N . ARG A 1 90 ? -11.422 -10.407 23.463 1.00 77.19 90 ARG A N 1
ATOM 630 C CA . ARG A 1 90 ? -10.493 -11.365 24.058 1.00 77.19 90 ARG A CA 1
ATOM 631 C C . ARG A 1 90 ? -11.291 -12.239 25.021 1.00 77.19 90 ARG A C 1
ATOM 633 O O . ARG A 1 90 ? -11.955 -11.733 25.919 1.00 77.19 90 ARG A O 1
ATOM 640 N N . THR A 1 91 ? -11.264 -13.540 24.797 1.00 77.56 91 THR A N 1
ATOM 641 C CA . THR A 1 91 ? -11.847 -14.520 25.716 1.00 77.56 91 THR A CA 1
ATOM 642 C C . THR A 1 91 ? -10.752 -15.025 26.638 1.00 77.56 91 THR A C 1
ATOM 644 O O . THR A 1 91 ? -9.581 -15.057 26.247 1.00 77.56 91 THR A O 1
ATOM 647 N N . ILE A 1 92 ? -11.123 -15.476 27.825 1.00 85.44 92 ILE A N 1
ATOM 648 C CA . ILE A 1 92 ? -10.149 -15.967 28.796 1.00 85.44 92 ILE A CA 1
ATOM 649 C C . ILE A 1 92 ? -9.703 -17.368 28.373 1.00 85.44 92 ILE A C 1
ATOM 651 O O . ILE A 1 92 ? -10.528 -18.186 27.966 1.00 85.44 92 ILE A O 1
ATOM 655 N N . MET A 1 93 ? -8.400 -17.666 28.443 1.00 86.88 93 MET A N 1
ATOM 656 C CA . MET A 1 93 ? -7.893 -18.964 27.976 1.00 86.88 93 MET A CA 1
ATOM 657 C C . MET A 1 93 ? -8.518 -20.149 28.728 1.00 86.88 93 MET A C 1
ATOM 659 O O . MET A 1 93 ? -8.791 -21.171 28.107 1.00 86.88 93 MET A O 1
ATOM 663 N N . PHE A 1 94 ? -8.838 -19.969 30.014 1.00 90.62 94 PHE A N 1
ATOM 664 C CA . PHE A 1 94 ? -9.518 -20.957 30.859 1.00 90.62 94 PHE A CA 1
ATOM 665 C C . PHE A 1 94 ? -10.956 -21.275 30.416 1.00 90.62 94 PHE A C 1
ATOM 667 O O . PHE A 1 94 ? -11.448 -22.362 30.685 1.00 90.62 94 PHE A O 1
ATOM 674 N N . GLU A 1 95 ? -11.633 -20.362 29.708 1.00 84.94 95 GLU A N 1
ATOM 675 C CA . GLU A 1 95 ? -12.974 -20.616 29.151 1.00 84.94 95 GLU A CA 1
ATOM 676 C C . GLU A 1 95 ? -12.905 -21.480 27.887 1.00 84.94 95 GLU A C 1
ATOM 678 O O . GLU A 1 95 ? -13.827 -22.235 27.594 1.00 84.94 95 GLU A O 1
ATOM 683 N N . ARG A 1 96 ? -11.813 -21.359 27.120 1.00 84.31 96 ARG A N 1
ATOM 684 C CA . ARG A 1 96 ? -11.583 -22.173 25.916 1.00 84.31 96 ARG A CA 1
ATOM 685 C C . ARG A 1 96 ? -11.027 -23.549 26.253 1.00 84.31 96 ARG A C 1
ATOM 687 O O . ARG A 1 96 ? -11.305 -24.502 25.535 1.00 84.31 96 ARG A O 1
ATOM 694 N N . ASN A 1 97 ? -10.212 -23.625 27.299 1.00 89.12 97 ASN A N 1
ATOM 695 C CA . ASN A 1 97 ? -9.642 -24.861 27.799 1.00 89.12 97 ASN A CA 1
ATOM 696 C C . ASN A 1 97 ? -9.662 -24.850 29.332 1.00 89.12 97 ASN A C 1
ATOM 698 O O . ASN A 1 97 ? -8.803 -24.238 29.971 1.00 89.12 97 ASN A O 1
ATOM 702 N N . THR A 1 98 ? -10.643 -25.545 29.905 1.00 89.88 98 THR A N 1
ATOM 703 C CA . THR A 1 98 ? -10.850 -25.621 31.354 1.00 89.88 98 THR A CA 1
ATOM 704 C C . THR A 1 98 ? -9.752 -26.398 32.073 1.00 89.88 98 THR A C 1
ATOM 706 O O . THR A 1 98 ? -9.503 -26.121 33.241 1.00 89.88 98 THR A O 1
ATOM 709 N N . GLU A 1 99 ? -9.045 -27.307 31.395 1.00 93.38 99 GLU A N 1
ATOM 710 C CA . GLU A 1 99 ? -7.934 -28.077 31.980 1.00 93.38 99 GLU A CA 1
ATOM 711 C C . GLU A 1 99 ? -6.772 -27.166 32.400 1.00 93.38 99 GLU A C 1
ATOM 713 O O . GLU A 1 99 ? -6.039 -27.467 33.337 1.00 93.38 99 GLU A O 1
ATOM 718 N N . LEU A 1 100 ? -6.636 -25.984 31.783 1.00 92.06 100 LEU A N 1
ATOM 719 C CA . LEU A 1 100 ? -5.630 -25.000 32.189 1.00 92.06 100 LEU A CA 1
ATOM 720 C C . LEU A 1 100 ? -5.835 -24.501 33.629 1.00 92.06 100 LEU A C 1
ATOM 722 O O . LEU A 1 100 ? -4.880 -24.019 34.234 1.00 92.06 100 LEU A O 1
ATOM 726 N N . LEU A 1 101 ? -7.043 -24.624 34.195 1.00 91.38 101 LEU A N 1
ATOM 727 C CA . LEU A 1 101 ? -7.288 -24.306 35.604 1.00 91.38 101 LEU A CA 1
ATOM 728 C C . LEU A 1 101 ? -6.584 -25.288 36.544 1.00 91.38 101 LEU A C 1
ATOM 730 O O . LEU A 1 101 ? -6.295 -24.927 37.680 1.00 91.38 101 LEU A O 1
ATOM 734 N N . GLU A 1 102 ? -6.285 -26.511 36.107 1.00 92.62 102 GLU A N 1
ATOM 735 C CA . GLU A 1 102 ? -5.564 -27.497 36.923 1.00 92.62 102 GLU A CA 1
ATOM 736 C C . GLU A 1 102 ? -4.103 -27.096 37.159 1.00 92.62 102 GLU A C 1
ATOM 738 O O . GLU A 1 102 ? -3.503 -27.514 38.145 1.00 92.62 102 GLU A O 1
ATOM 743 N N . LEU A 1 103 ? -3.552 -26.230 36.299 1.00 93.44 103 LEU A N 1
ATOM 744 C CA . LEU A 1 103 ? -2.210 -25.661 36.451 1.00 93.44 103 LEU A CA 1
ATOM 745 C C . LEU A 1 103 ? -2.136 -24.574 37.534 1.00 93.44 103 LEU A C 1
ATOM 747 O O . LEU A 1 103 ? -1.038 -24.142 37.885 1.00 93.44 103 LEU A O 1
ATOM 751 N N . LEU A 1 104 ? -3.284 -24.104 38.030 1.00 94.19 104 LEU A N 1
ATOM 752 C CA . LEU A 1 104 ? -3.375 -23.096 39.079 1.00 94.19 104 LEU A CA 1
ATOM 753 C C . LEU A 1 104 ? -3.628 -23.753 40.438 1.00 94.19 104 LEU A C 1
ATOM 755 O O . LEU A 1 104 ? -4.506 -24.613 40.579 1.00 94.19 104 LEU A O 1
ATOM 759 N N . ASP A 1 105 ? -2.906 -23.292 41.457 1.00 94.69 105 ASP A N 1
ATOM 760 C CA . ASP A 1 105 ? -3.275 -23.559 42.845 1.00 94.69 105 ASP A CA 1
ATOM 761 C C . ASP A 1 105 ? -4.588 -22.840 43.223 1.00 94.69 105 ASP A C 1
ATOM 763 O O . ASP A 1 105 ? -5.154 -22.064 42.445 1.00 94.69 105 ASP A O 1
ATOM 767 N N . GLN A 1 106 ? -5.119 -23.144 44.410 1.00 92.88 106 GLN A N 1
ATOM 768 C CA . GLN A 1 106 ? -6.394 -22.576 44.855 1.00 92.88 106 GLN A CA 1
ATOM 769 C C . GLN A 1 106 ? -6.321 -21.053 45.039 1.00 92.88 106 GLN A C 1
ATOM 771 O O . GLN A 1 106 ? -7.259 -20.357 44.671 1.00 92.88 106 GLN A O 1
ATOM 776 N N . GLU A 1 107 ? -5.192 -20.529 45.519 1.00 94.25 107 GLU A N 1
ATOM 777 C CA . GLU A 1 107 ? -5.005 -19.091 45.725 1.00 94.25 107 GLU A CA 1
ATOM 778 C C . GLU A 1 107 ? -5.083 -18.325 44.395 1.00 94.25 107 GLU A C 1
ATOM 780 O O . GLU A 1 107 ? -5.773 -17.311 44.297 1.00 94.25 107 GLU A O 1
ATOM 785 N N . GLN A 1 108 ? -4.451 -18.832 43.330 1.00 92.38 108 GLN A N 1
ATOM 786 C CA . GLN A 1 108 ? -4.534 -18.222 42.000 1.00 92.38 108 GLN A CA 1
ATOM 787 C C . GLN A 1 108 ? -5.933 -18.338 41.377 1.00 92.38 108 GLN A C 1
ATOM 789 O O . GLN A 1 108 ? -6.329 -17.456 40.610 1.00 92.38 108 GLN A O 1
ATOM 794 N N . LYS A 1 109 ? -6.693 -19.397 41.688 1.00 91.94 109 LYS A N 1
ATOM 795 C CA . LYS A 1 109 ? -8.092 -19.533 41.245 1.00 91.94 109 LYS A CA 1
ATOM 796 C C . LYS A 1 109 ? -8.983 -18.486 41.903 1.00 91.94 109 LYS A C 1
ATOM 798 O O . LYS A 1 109 ? -9.697 -17.783 41.190 1.00 91.94 109 LYS A O 1
ATOM 803 N N . ASP A 1 110 ? -8.873 -18.330 43.219 1.00 92.25 110 ASP A N 1
ATOM 804 C CA . ASP A 1 110 ? -9.633 -17.335 43.983 1.00 92.25 110 ASP A CA 1
ATOM 805 C C . ASP A 1 110 ? -9.289 -15.911 43.506 1.00 92.25 110 ASP A C 1
ATOM 807 O O . ASP A 1 110 ? -10.156 -15.061 43.292 1.00 92.25 110 ASP A O 1
ATOM 811 N N . ARG A 1 111 ? -8.003 -15.664 43.235 1.00 92.31 111 ARG A N 1
ATOM 812 C CA . ARG A 1 111 ? -7.499 -14.409 42.667 1.00 92.31 111 ARG A CA 1
ATOM 813 C C . ARG A 1 111 ? -8.082 -14.110 41.282 1.00 92.31 111 ARG A C 1
ATOM 815 O O . ARG A 1 111 ? -8.498 -12.982 41.014 1.00 92.31 111 ARG A O 1
ATOM 822 N N . LEU A 1 112 ? -8.151 -15.111 40.403 1.00 89.69 112 LEU A N 1
ATOM 823 C CA . LEU A 1 112 ? -8.781 -14.978 39.088 1.00 89.69 112 LEU A CA 1
ATOM 824 C C . LEU A 1 112 ? -10.277 -14.654 39.210 1.00 89.69 112 LEU A C 1
ATOM 826 O O . LEU A 1 112 ? -10.760 -13.790 38.481 1.00 89.69 112 LEU A O 1
ATOM 830 N N . GLU A 1 113 ? -11.000 -15.312 40.116 1.00 89.62 113 GLU A N 1
ATOM 831 C CA . GLU A 1 113 ? -12.424 -15.046 40.352 1.00 89.62 113 GLU A CA 1
ATOM 832 C C . GLU A 1 113 ? -12.658 -13.597 40.798 1.00 89.62 113 GL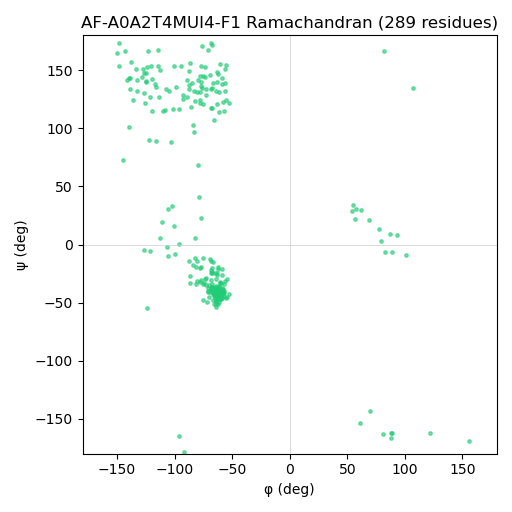U A C 1
ATOM 834 O O . GLU A 1 113 ? -13.484 -12.898 40.204 1.00 89.62 113 GLU A O 1
ATOM 839 N N . ASN A 1 114 ? -11.845 -13.095 41.732 1.00 89.69 114 ASN A N 1
ATOM 840 C CA . ASN A 1 114 ? -11.895 -11.697 42.167 1.00 89.69 114 ASN A CA 1
ATOM 841 C C . ASN A 1 114 ? -11.650 -10.720 41.006 1.00 89.69 114 ASN A C 1
ATOM 843 O O . ASN A 1 114 ? -12.413 -9.771 40.824 1.00 89.69 114 ASN A O 1
ATOM 847 N N . ILE A 1 115 ? -10.645 -10.982 40.159 1.00 89.12 115 ILE A N 1
ATOM 848 C CA . ILE A 1 115 ? -10.381 -10.170 38.959 1.00 89.12 115 ILE A CA 1
ATOM 849 C C . ILE A 1 115 ? -11.602 -10.144 38.030 1.00 89.12 115 ILE A C 1
ATOM 851 O O . ILE A 1 115 ? -11.922 -9.098 37.460 1.00 89.12 115 ILE A O 1
ATOM 855 N N . LEU A 1 116 ? -12.282 -11.278 37.838 1.00 87.56 116 LEU A N 1
ATOM 856 C CA . LEU A 1 116 ? -13.447 -11.358 36.956 1.00 87.56 116 LEU A CA 1
ATOM 857 C C . LEU A 1 116 ? -14.626 -10.541 37.482 1.00 87.56 116 LEU A C 1
ATOM 859 O O . LEU A 1 116 ? -15.261 -9.835 36.693 1.00 87.56 116 LEU A O 1
ATOM 863 N N . VAL A 1 117 ? -14.885 -10.604 38.789 1.00 87.88 117 VAL A N 1
ATOM 864 C CA . VAL A 1 117 ? -15.936 -9.820 39.450 1.00 87.88 117 VAL A CA 1
ATOM 865 C C . VAL A 1 117 ? -15.628 -8.326 39.351 1.00 87.88 117 VAL A C 1
ATOM 867 O O . VAL A 1 117 ? -16.429 -7.583 38.778 1.00 87.88 117 VAL A O 1
ATOM 870 N N . GLU A 1 118 ? -14.435 -7.895 39.780 1.00 87.31 118 GLU A N 1
ATOM 871 C CA . GLU A 1 118 ? -14.029 -6.482 39.736 1.00 87.31 118 GLU A CA 1
ATOM 872 C C . GLU A 1 118 ? -14.102 -5.904 38.315 1.00 87.31 118 GLU A C 1
ATOM 874 O O . GLU A 1 118 ? -14.551 -4.773 38.102 1.00 87.31 118 GLU A O 1
ATOM 879 N N . GLN A 1 119 ? -13.668 -6.671 37.306 1.00 85.00 119 GLN A N 1
ATOM 880 C CA . GLN A 1 119 ? -13.723 -6.214 35.919 1.00 85.00 119 GLN A CA 1
ATOM 881 C C . GLN A 1 119 ? -15.146 -6.133 35.370 1.00 85.00 119 GLN A C 1
ATOM 883 O O . GLN A 1 119 ? -15.418 -5.241 34.562 1.00 85.00 119 GLN A O 1
ATOM 888 N N . SER A 1 120 ? -16.036 -7.038 35.780 1.00 84.81 120 SER A N 1
ATOM 889 C CA . SER A 1 120 ? -17.445 -7.003 35.385 1.00 84.81 120 SER A CA 1
ATOM 890 C C . SER A 1 120 ? -18.126 -5.743 35.920 1.00 84.81 120 SER A C 1
ATOM 892 O O . SER A 1 120 ? -18.735 -5.002 35.148 1.00 84.81 120 SER A O 1
ATOM 894 N N . GLU A 1 121 ? -17.950 -5.446 37.208 1.00 86.81 121 GLU A N 1
ATOM 895 C CA . GLU A 1 121 ? -18.503 -4.249 37.853 1.00 86.81 121 GLU A CA 1
ATOM 896 C C . GLU A 1 121 ? -17.952 -2.964 37.222 1.00 86.81 121 GLU A C 1
ATOM 898 O O . GLU A 1 121 ? -18.713 -2.110 36.766 1.00 86.81 121 GLU A O 1
ATOM 903 N N . ALA A 1 122 ? -16.625 -2.867 37.076 1.00 85.75 122 ALA A N 1
ATOM 904 C CA . ALA A 1 122 ? -15.988 -1.701 36.466 1.00 85.75 122 ALA A CA 1
ATOM 905 C C . ALA A 1 122 ? -16.445 -1.471 35.020 1.00 85.75 122 ALA A C 1
ATOM 907 O O . ALA A 1 122 ? -16.525 -0.330 34.559 1.00 85.75 122 ALA A O 1
ATOM 908 N N . SER A 1 123 ? -16.738 -2.544 34.281 1.00 83.19 123 SER A N 1
ATOM 909 C CA . SER A 1 123 ? -17.228 -2.440 32.909 1.00 83.19 123 SER A CA 1
ATOM 910 C C . SER A 1 123 ? -18.614 -1.797 32.833 1.00 83.19 123 SER A C 1
ATOM 912 O O . SER A 1 123 ? -18.855 -1.033 31.896 1.00 83.19 123 SER A O 1
ATOM 914 N N . VAL A 1 124 ? -19.512 -2.083 33.783 1.00 85.31 124 VAL A N 1
ATOM 915 C CA . VAL A 1 124 ? -20.851 -1.472 33.841 1.00 85.31 124 VAL A CA 1
ATOM 916 C C . VAL A 1 124 ? -20.724 0.034 34.079 1.00 85.31 124 VAL A C 1
ATOM 918 O O . VAL A 1 124 ? -21.204 0.823 33.261 1.00 85.31 124 VAL A O 1
ATOM 921 N N . ASP A 1 125 ? -19.964 0.429 35.102 1.00 86.75 125 ASP A N 1
ATOM 922 C CA . ASP A 1 125 ? -19.757 1.836 35.474 1.00 86.75 125 ASP A CA 1
ATOM 923 C C . ASP A 1 125 ? -19.129 2.648 34.325 1.00 86.75 125 ASP A C 1
ATOM 925 O O . ASP A 1 125 ? -19.602 3.725 33.943 1.00 86.75 125 ASP A O 1
ATOM 929 N N . ILE A 1 126 ? -18.074 2.107 33.702 1.00 86.88 126 ILE A N 1
ATOM 930 C CA . ILE A 1 126 ? -17.391 2.758 32.574 1.00 86.88 126 ILE A CA 1
ATOM 931 C C . ILE A 1 126 ? -18.325 2.885 31.362 1.00 86.88 126 ILE A C 1
ATOM 933 O O . ILE A 1 126 ? -18.241 3.871 30.619 1.00 86.88 126 ILE A O 1
ATOM 937 N N . GLN A 1 127 ? -19.207 1.911 31.122 1.00 86.88 127 GLN A N 1
ATOM 938 C CA . GLN A 1 127 ? -20.140 1.963 29.999 1.00 86.88 127 GLN A CA 1
ATOM 939 C C . GLN A 1 127 ? -21.187 3.070 30.180 1.00 86.88 127 GLN A C 1
ATOM 941 O O . GLN A 1 127 ? -21.495 3.777 29.215 1.00 86.88 127 GLN A O 1
ATOM 946 N N . GLU A 1 128 ? -21.683 3.284 31.399 1.00 90.56 128 GLU A N 1
ATOM 947 C CA . GLU A 1 128 ? -22.582 4.400 31.707 1.00 90.56 128 GLU A CA 1
ATOM 948 C C . GLU A 1 128 ? -21.908 5.758 31.483 1.00 90.56 128 GLU A C 1
ATOM 950 O O . GLU A 1 128 ? -22.481 6.642 30.836 1.00 90.56 128 GLU A O 1
ATOM 955 N N . LEU A 1 129 ? -20.662 5.912 31.941 1.00 91.06 129 LEU A N 1
ATOM 956 C CA . LEU A 1 129 ? -19.861 7.120 31.721 1.00 91.06 129 LEU A CA 1
ATOM 957 C C . LEU A 1 129 ? -19.650 7.396 30.223 1.00 91.06 129 LEU A C 1
ATOM 959 O O . LEU A 1 129 ? -19.864 8.517 29.749 1.00 91.06 129 LEU A O 1
ATOM 963 N N . LYS A 1 130 ? -19.318 6.366 29.434 1.00 90.62 130 LYS A N 1
ATOM 964 C CA . LYS A 1 130 ? -19.184 6.484 27.971 1.00 90.62 130 LYS A CA 1
ATOM 965 C C . LYS A 1 130 ? -20.497 6.864 27.287 1.00 90.62 130 LYS A C 1
ATOM 967 O O . LYS A 1 130 ? -20.474 7.640 26.329 1.00 90.62 130 LYS A O 1
ATOM 972 N N . ASN A 1 131 ? -21.632 6.340 27.749 1.00 91.44 131 ASN A N 1
ATOM 973 C CA . ASN A 1 131 ? -22.944 6.693 27.207 1.00 91.44 131 ASN A CA 1
ATOM 974 C C . ASN A 1 131 ? -23.266 8.172 27.471 1.00 91.44 131 ASN A C 1
ATOM 976 O O . ASN A 1 131 ? -23.602 8.888 26.526 1.00 91.44 131 ASN A O 1
ATOM 980 N N . LYS A 1 132 ? -23.033 8.664 28.698 1.00 91.75 132 LYS A N 1
ATOM 981 C CA . LYS A 1 132 ? -23.156 10.094 29.043 1.00 91.75 132 LYS A CA 1
ATOM 982 C C . LYS A 1 132 ? -22.263 10.967 28.152 1.00 91.75 132 LYS A C 1
ATOM 984 O O . LYS A 1 132 ? -22.727 11.955 27.582 1.00 91.75 132 LYS A O 1
ATOM 989 N N . LYS A 1 133 ? -21.005 10.563 27.925 1.00 90.94 133 LYS A N 1
ATOM 990 C CA . LYS A 1 133 ? -20.085 11.276 27.018 1.00 90.94 133 LYS A CA 1
ATOM 991 C C . LYS A 1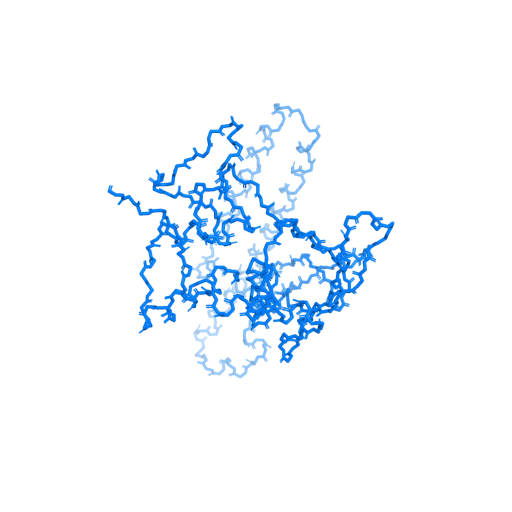 133 ? -20.601 11.329 25.576 1.00 90.94 133 LYS A C 1
ATOM 993 O O . LYS A 1 133 ? -20.511 12.373 24.926 1.00 90.94 133 LYS A O 1
ATOM 998 N N . LYS A 1 134 ? -21.165 10.230 25.057 1.00 91.56 134 LYS A N 1
ATOM 999 C CA . LYS A 1 134 ? -21.768 10.195 23.710 1.00 91.56 134 LYS A CA 1
ATOM 1000 C C . LYS A 1 134 ? -22.946 11.163 23.589 1.00 91.56 134 LYS A C 1
ATOM 1002 O O . LYS A 1 134 ? -23.080 11.814 22.553 1.00 91.56 134 LYS A O 1
ATOM 1007 N N . GLU A 1 135 ? -23.779 11.287 24.618 1.00 92.31 135 GLU A N 1
ATOM 1008 C CA . GLU A 1 135 ? -24.885 12.252 24.632 1.00 92.31 135 GLU A CA 1
ATOM 1009 C C . GLU A 1 135 ? -24.392 13.701 24.628 1.00 92.31 135 GLU A C 1
ATOM 1011 O O . GLU A 1 135 ? -24.877 14.502 23.826 1.00 92.31 135 GLU A O 1
ATOM 1016 N N . LEU A 1 136 ? -23.383 14.029 25.442 1.00 90.25 136 LEU A N 1
ATOM 1017 C CA . LEU A 1 136 ? -22.747 15.353 25.429 1.00 90.25 136 LEU A CA 1
ATOM 1018 C C . LEU A 1 136 ? -22.115 15.664 24.068 1.00 90.25 136 LEU A C 1
ATOM 1020 O O . LEU A 1 136 ? -22.304 16.754 23.535 1.00 90.25 136 LEU A O 1
ATOM 1024 N N . THR A 1 137 ? -21.464 14.677 23.446 1.00 89.31 137 THR A N 1
ATOM 1025 C CA . THR A 1 137 ? -20.883 14.820 22.100 1.00 89.31 137 THR A CA 1
ATOM 1026 C C . THR A 1 137 ? -21.960 15.127 21.054 1.00 89.31 137 THR A C 1
ATOM 1028 O O . THR A 1 137 ? -21.743 15.948 20.164 1.00 89.31 137 THR A O 1
ATOM 1031 N N . LYS A 1 138 ? -23.143 14.500 21.147 1.00 91.25 138 LYS A N 1
ATOM 1032 C CA . LYS A 1 138 ? -24.280 14.809 20.261 1.00 91.25 138 LYS A CA 1
ATOM 1033 C C . LYS A 1 138 ? -24.801 16.230 20.486 1.00 91.25 138 LYS A C 1
ATOM 1035 O O . LYS A 1 138 ? -25.045 16.924 19.503 1.00 91.25 138 LYS A O 1
ATOM 1040 N N . LYS A 1 139 ? -24.927 16.670 21.744 1.00 88.69 139 LYS A N 1
ATOM 1041 C CA . LYS A 1 139 ? -25.342 18.041 22.095 1.00 88.69 139 LYS A CA 1
ATOM 1042 C C . LYS A 1 139 ? -24.351 19.082 21.561 1.00 88.69 139 LYS A C 1
ATOM 1044 O O . LYS A 1 139 ? -24.767 20.063 20.955 1.00 88.69 139 LYS A O 1
ATOM 1049 N N . ALA A 1 140 ? -23.050 18.812 21.670 1.00 87.88 140 ALA A N 1
ATOM 1050 C CA . ALA A 1 140 ? -21.993 19.719 21.226 1.00 87.88 140 ALA A CA 1
ATOM 1051 C C . ALA A 1 140 ? -21.997 19.987 19.710 1.00 87.88 140 ALA A C 1
ATOM 1053 O O . ALA A 1 140 ? -21.564 21.054 19.284 1.00 87.88 140 ALA A O 1
ATOM 1054 N N . LYS A 1 141 ? -22.511 19.067 18.877 1.00 87.44 141 LYS A N 1
ATOM 1055 C CA . LYS A 1 141 ? -22.563 19.261 17.413 1.00 87.44 141 LYS A CA 1
ATOM 1056 C C . LYS A 1 141 ? -23.400 20.473 16.994 1.00 87.44 141 LYS A C 1
ATOM 1058 O O . LYS A 1 141 ? -23.049 21.117 16.010 1.00 87.44 141 LYS A O 1
ATOM 1063 N N . ASN A 1 1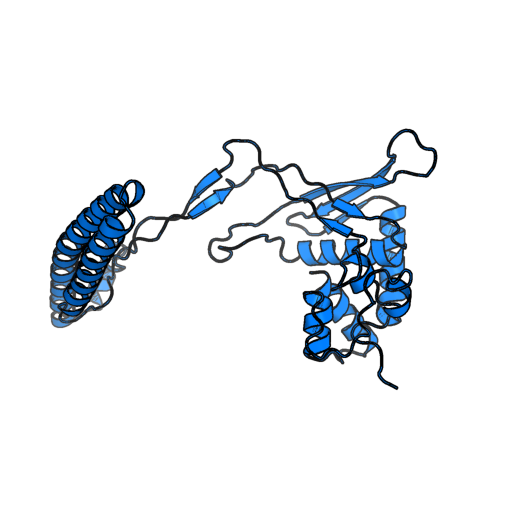42 ? -24.442 20.798 17.760 1.00 88.06 142 ASN A N 1
ATOM 1064 C CA . ASN A 1 142 ? -25.407 21.856 17.438 1.00 88.06 142 ASN A CA 1
ATOM 1065 C C . ASN A 1 142 ? -25.340 23.055 18.403 1.00 88.06 142 ASN A C 1
ATOM 1067 O O . ASN A 1 142 ? -26.176 23.947 18.315 1.00 88.06 142 ASN A O 1
ATOM 1071 N N . ALA A 1 143 ? -24.376 23.059 19.323 1.00 86.31 143 ALA A N 1
ATOM 1072 C CA . ALA A 1 143 ? -24.240 24.067 20.368 1.00 86.31 143 ALA A CA 1
ATOM 1073 C C . ALA A 1 143 ? -23.440 25.299 19.903 1.00 86.31 143 ALA A C 1
ATOM 1075 O O . ALA A 1 143 ? -22.612 25.212 18.980 1.00 86.31 143 ALA A O 1
ATOM 1076 N N . THR A 1 144 ? -23.661 26.436 20.565 1.00 85.31 144 THR A N 1
ATOM 1077 C CA . THR A 1 144 ? -22.888 27.671 20.354 1.00 85.31 144 THR A CA 1
ATOM 1078 C C . THR A 1 144 ? -21.442 27.520 20.840 1.00 85.31 144 THR A C 1
ATOM 1080 O O . THR A 1 144 ? -21.050 26.499 21.411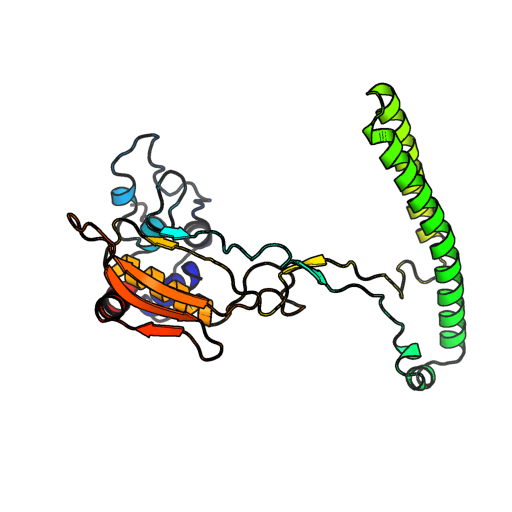 1.00 85.31 144 THR A O 1
ATOM 1083 N N . LYS A 1 145 ? -20.595 28.525 20.580 1.00 81.81 145 LYS A N 1
ATOM 1084 C CA . LYS A 1 145 ? -19.182 28.481 20.979 1.00 81.81 145 LYS A CA 1
ATOM 1085 C C . LYS A 1 145 ? -19.030 28.436 22.505 1.00 81.81 145 LYS A C 1
ATOM 1087 O O . LYS A 1 145 ? -18.251 27.619 22.987 1.00 81.81 145 LYS A O 1
ATOM 1092 N N . GLU A 1 146 ? -19.803 29.234 23.242 1.00 79.69 146 GLU A N 1
ATOM 1093 C CA . GLU A 1 146 ? -19.771 29.239 24.710 1.00 79.69 146 GLU A CA 1
ATOM 1094 C C . GLU A 1 146 ? -20.319 27.928 25.305 1.00 79.69 146 GLU A C 1
ATOM 1096 O O . GLU A 1 146 ? -19.750 27.377 26.244 1.00 79.69 146 GLU A O 1
ATOM 1101 N N . GLU A 1 147 ? -21.382 27.365 24.723 1.00 84.00 147 GLU A N 1
ATOM 1102 C CA . GLU A 1 147 ? -21.957 26.088 25.169 1.00 84.00 147 GLU A CA 1
ATOM 1103 C C . GLU A 1 147 ? -21.016 24.901 24.906 1.00 84.00 147 GLU A C 1
ATOM 1105 O O . GLU A 1 147 ? -20.954 23.960 25.700 1.00 84.00 147 GLU A O 1
ATOM 1110 N N . LYS A 1 148 ? -20.248 24.940 23.810 1.00 86.19 148 LYS A N 1
ATOM 1111 C CA . LYS A 1 148 ? -19.233 23.922 23.503 1.00 86.19 148 LYS A CA 1
ATOM 1112 C C . LYS A 1 148 ? -18.124 23.880 24.546 1.00 86.19 148 LYS A C 1
ATOM 1114 O O . LYS A 1 148 ? -17.701 22.786 24.907 1.00 86.19 148 LYS A O 1
ATOM 1119 N N . GLU A 1 149 ? -17.661 25.031 25.032 1.00 88.25 149 GLU A N 1
ATOM 1120 C CA . GLU A 1 149 ? -16.618 25.083 26.065 1.00 88.25 149 GLU A CA 1
ATOM 1121 C C . GLU A 1 149 ? -17.066 24.388 27.357 1.00 88.25 149 GLU A C 1
ATOM 1123 O O . GLU A 1 149 ? -16.309 23.603 27.930 1.00 88.25 149 GLU A O 1
ATOM 1128 N N . GLU A 1 150 ? -18.314 24.597 27.777 1.00 88.94 150 GLU A N 1
ATOM 1129 C CA . GLU A 1 150 ? -18.859 23.955 28.975 1.00 88.94 150 GLU A CA 1
ATOM 1130 C C . GLU A 1 150 ? -19.101 22.450 28.773 1.00 88.94 150 GLU A C 1
ATOM 1132 O O . GLU A 1 150 ? -18.762 21.632 29.632 1.00 88.94 150 GLU A O 1
ATOM 1137 N N . LEU A 1 151 ? -19.602 22.051 27.599 1.00 88.50 151 LEU A N 1
ATOM 1138 C CA . LEU A 1 151 ? -19.754 20.637 27.246 1.00 88.50 151 LEU A CA 1
ATOM 1139 C C . LEU A 1 151 ? -18.402 19.910 27.212 1.00 88.50 151 LEU A C 1
ATOM 1141 O O . LEU A 1 151 ? -18.315 18.775 27.681 1.00 88.50 151 LEU A O 1
ATOM 1145 N N . TYR A 1 152 ? -17.337 20.551 26.722 1.00 89.56 152 TYR A N 1
ATOM 1146 C CA . TYR A 1 152 ? -15.998 19.961 26.735 1.00 89.56 152 TYR A CA 1
ATOM 1147 C C . TYR A 1 152 ? -15.428 19.808 28.148 1.00 89.56 152 TYR A C 1
ATOM 1149 O O . TYR A 1 152 ? -14.813 18.780 28.426 1.00 89.56 152 TYR A O 1
ATOM 1157 N N . LYS A 1 153 ? -15.685 20.743 29.073 1.00 91.88 153 LYS A N 1
ATOM 1158 C CA . LYS A 1 153 ? -15.307 20.563 30.489 1.00 91.88 153 LYS A CA 1
ATOM 1159 C C . LYS A 1 153 ? -15.992 19.350 31.113 1.00 91.88 153 LYS A C 1
ATOM 1161 O O . LYS A 1 153 ? -15.330 18.542 31.758 1.00 91.88 153 LYS A O 1
ATOM 1166 N N . GLN A 1 154 ? -17.293 19.180 30.875 1.00 90.50 154 GLN A N 1
ATOM 1167 C CA . GLN A 1 154 ? -18.036 18.014 31.365 1.00 90.50 154 GLN A CA 1
ATOM 1168 C C . GLN A 1 154 ? -17.521 16.708 30.746 1.00 90.50 154 GLN A C 1
ATOM 1170 O O . GLN A 1 154 ? -17.419 15.694 31.432 1.00 90.50 154 GLN A O 1
ATOM 1175 N N . MET A 1 155 ? -17.156 16.724 29.460 1.00 90.56 155 MET A N 1
ATOM 1176 C CA . MET A 1 155 ? -16.548 15.568 28.797 1.00 90.56 155 MET A CA 1
ATOM 1177 C C . MET A 1 155 ? -15.175 15.216 29.383 1.00 90.56 155 MET A C 1
ATOM 1179 O O . MET A 1 155 ? -14.907 14.031 29.568 1.00 90.56 155 MET A O 1
ATOM 1183 N N . ASN A 1 156 ? -14.347 16.211 29.714 1.00 92.62 156 ASN A N 1
ATOM 1184 C CA . ASN A 1 156 ? -13.051 15.993 30.360 1.00 92.62 156 ASN A CA 1
ATOM 1185 C C . ASN A 1 156 ? -13.213 15.420 31.776 1.00 92.62 156 ASN A C 1
ATOM 1187 O O . ASN A 1 156 ? -12.538 14.454 32.112 1.00 92.62 156 ASN A O 1
ATOM 1191 N N . ALA A 1 157 ? -14.161 15.931 32.568 1.00 92.50 157 ALA A N 1
ATOM 1192 C CA . ALA A 1 157 ? -14.461 15.379 33.893 1.00 92.50 157 ALA A CA 1
ATOM 1193 C C . ALA A 1 157 ? -14.931 13.912 33.820 1.00 92.50 157 ALA A C 1
ATOM 1195 O O . ALA A 1 157 ? -14.594 13.096 34.676 1.00 92.50 157 ALA A O 1
ATOM 1196 N N . ILE A 1 158 ? -15.683 13.544 32.774 1.00 90.56 158 ILE A N 1
ATOM 1197 C CA . ILE A 1 158 ? -16.043 12.141 32.522 1.00 90.56 158 ILE A CA 1
ATOM 1198 C C . ILE A 1 158 ? -14.807 11.310 32.157 1.00 90.56 158 ILE A C 1
ATOM 1200 O O . ILE A 1 158 ? -14.704 10.167 32.599 1.00 90.56 158 ILE A O 1
ATOM 1204 N N . ASP A 1 159 ? -13.878 11.847 31.364 1.00 89.31 159 ASP A N 1
ATOM 1205 C CA . ASP A 1 159 ? -12.633 11.144 31.037 1.00 89.31 159 ASP A CA 1
ATOM 1206 C C . ASP A 1 159 ? -11.777 10.894 32.285 1.00 89.31 159 ASP A C 1
ATOM 1208 O O . ASP A 1 159 ? -11.291 9.778 32.466 1.00 89.31 159 ASP A O 1
ATOM 1212 N N . GLU A 1 160 ? -11.672 11.876 33.180 1.00 92.25 160 GLU A N 1
ATOM 1213 C CA . GLU A 1 160 ? -11.012 11.730 34.483 1.00 92.25 160 GLU A CA 1
ATOM 1214 C C . GLU A 1 160 ? -11.698 10.660 35.345 1.00 92.25 160 GLU A C 1
ATOM 1216 O O . GLU A 1 160 ? -11.029 9.757 35.844 1.00 92.25 160 GLU A O 1
ATOM 1221 N N . ALA A 1 161 ? -13.032 10.675 35.436 1.00 89.38 161 ALA A N 1
ATOM 1222 C CA . ALA A 1 161 ? -13.789 9.662 36.175 1.00 89.38 161 ALA A CA 1
ATOM 1223 C C . ALA A 1 161 ? -13.598 8.241 35.607 1.00 89.38 161 ALA A C 1
ATOM 1225 O O . ALA A 1 161 ? -13.510 7.272 36.361 1.00 89.38 161 ALA A O 1
ATOM 1226 N N . ILE A 1 162 ? -13.493 8.097 34.278 1.00 87.62 162 ILE A N 1
ATOM 1227 C CA . ILE A 1 162 ? -13.184 6.809 33.636 1.00 87.62 162 ILE A CA 1
ATOM 1228 C C . ILE A 1 162 ? -11.776 6.336 34.011 1.00 87.62 162 ILE A C 1
ATOM 1230 O O . ILE A 1 162 ? -11.576 5.134 34.190 1.00 87.62 162 ILE A O 1
ATOM 1234 N N . VAL A 1 163 ? -10.797 7.242 34.089 1.00 85.88 163 VAL A N 1
ATOM 1235 C CA . VAL A 1 163 ? -9.430 6.903 34.513 1.00 85.88 163 VAL A CA 1
ATOM 1236 C C . VAL A 1 163 ? -9.429 6.466 35.977 1.00 85.88 163 VAL A C 1
ATOM 1238 O O . VAL A 1 163 ? -8.994 5.352 36.255 1.00 85.88 163 VAL A O 1
ATOM 1241 N N . SER A 1 164 ? -10.023 7.250 36.881 1.00 88.12 164 SER A N 1
ATOM 1242 C CA . SER A 1 164 ? -10.113 6.898 38.304 1.00 88.12 164 SER A CA 1
ATOM 1243 C C . SER A 1 164 ? -10.767 5.535 38.525 1.00 88.12 164 SER A C 1
ATOM 1245 O O . SER A 1 164 ? -10.206 4.691 39.217 1.00 88.12 164 SER A O 1
ATOM 1247 N N . ARG A 1 165 ? -11.886 5.248 37.847 1.00 86.00 165 ARG A N 1
ATOM 1248 C CA . ARG A 1 165 ? -12.565 3.951 37.979 1.00 86.00 165 ARG A CA 1
ATOM 1249 C C . ARG A 1 165 ? -11.721 2.768 37.491 1.00 86.00 165 ARG A C 1
ATOM 1251 O O . ARG A 1 165 ? -11.878 1.648 37.977 1.00 86.00 165 ARG A O 1
ATOM 1258 N N . LYS A 1 166 ? -10.833 2.978 36.511 1.00 81.19 166 LYS A N 1
ATOM 1259 C CA . LYS A 1 166 ? -9.886 1.939 36.071 1.00 81.19 166 LYS A CA 1
ATOM 1260 C C . LYS A 1 166 ? -8.782 1.697 37.095 1.00 81.19 166 LYS A C 1
ATOM 1262 O O . LYS A 1 166 ? -8.360 0.550 37.226 1.00 81.19 166 LYS A O 1
ATOM 1267 N N . ASP A 1 167 ? -8.349 2.750 37.779 1.00 83.50 167 ASP A N 1
ATOM 1268 C CA . ASP A 1 167 ? -7.280 2.712 38.778 1.00 83.50 167 ASP A CA 1
ATOM 1269 C C . ASP A 1 167 ? -7.744 2.156 40.133 1.00 83.50 167 ASP A C 1
ATOM 1271 O O . ASP A 1 167 ? -6.920 1.667 40.899 1.00 83.50 167 ASP A O 1
ATOM 1275 N N . GLU A 1 168 ? -9.051 2.160 40.410 1.00 83.19 168 GLU A N 1
ATOM 1276 C CA . GLU A 1 168 ? -9.657 1.551 41.607 1.00 83.19 168 GLU A CA 1
ATOM 1277 C C . GLU A 1 168 ? -9.554 0.016 41.660 1.00 83.19 168 GLU A C 1
ATOM 1279 O O . GLU A 1 168 ? -9.786 -0.575 42.713 1.00 83.19 168 GLU A O 1
ATOM 1284 N N . LYS A 1 169 ? -9.225 -0.648 40.545 1.00 77.94 169 LYS A N 1
ATOM 1285 C CA . LYS A 1 169 ? -9.059 -2.110 40.512 1.00 77.94 169 LYS A CA 1
ATOM 1286 C C . LYS A 1 169 ? -7.822 -2.514 41.304 1.00 77.94 169 LYS A C 1
ATOM 1288 O O . LYS A 1 169 ? -6.745 -1.950 41.102 1.00 77.94 169 LYS A O 1
ATOM 1293 N N . THR A 1 170 ? -7.953 -3.531 42.147 1.00 74.38 170 THR A N 1
ATOM 1294 C CA . THR A 1 170 ? -6.897 -3.886 43.104 1.00 74.38 170 THR A CA 1
ATOM 1295 C C . THR A 1 170 ? -5.746 -4.643 42.451 1.00 74.38 170 THR A C 1
ATOM 1297 O O . THR A 1 170 ? -4.588 -4.458 42.826 1.00 74.38 170 THR A O 1
ATOM 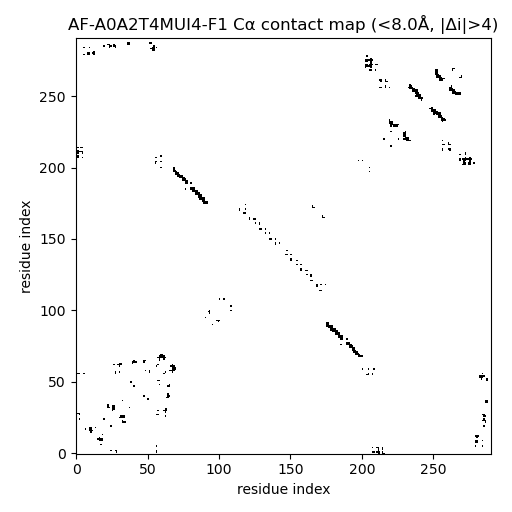1300 N N . GLU A 1 171 ? -6.038 -5.439 41.420 1.00 71.44 171 GLU A N 1
ATOM 1301 C CA . GLU A 1 171 ? -5.041 -6.316 40.809 1.00 71.44 171 GLU A CA 1
ATOM 1302 C C . GLU A 1 171 ? -4.836 -6.119 39.304 1.00 71.44 171 GLU A C 1
ATOM 1304 O O . GLU A 1 171 ? -3.714 -5.912 38.835 1.00 71.44 171 GLU A O 1
ATOM 1309 N N . ALA A 1 172 ? -5.910 -6.200 38.517 1.00 73.75 172 ALA A N 1
ATOM 1310 C CA . ALA A 1 172 ? -5.826 -6.201 37.060 1.00 73.75 172 ALA A CA 1
ATOM 1311 C C . ALA A 1 172 ? -6.213 -4.836 36.484 1.00 73.75 172 ALA A C 1
ATOM 1313 O O . ALA A 1 172 ? -7.366 -4.601 36.112 1.00 73.75 172 ALA A O 1
ATOM 1314 N N . LYS A 1 173 ? -5.222 -3.944 36.364 1.00 69.94 173 LYS A N 1
ATOM 1315 C CA . LYS A 1 173 ? -5.406 -2.596 35.790 1.00 69.94 173 LYS A CA 1
ATOM 1316 C C . LYS A 1 173 ? -6.028 -2.650 34.387 1.00 69.94 173 LYS A C 1
ATOM 1318 O O . LYS A 1 173 ? -7.016 -1.965 34.096 1.00 69.94 173 LYS A O 1
ATOM 1323 N N . GLU A 1 174 ? -5.517 -3.545 33.544 1.00 73.12 174 GLU A N 1
ATOM 1324 C CA . GLU A 1 174 ? -6.030 -3.789 32.194 1.00 73.12 174 GLU A CA 1
ATOM 1325 C C . GLU A 1 174 ? -7.122 -4.860 32.166 1.00 73.12 174 GLU A C 1
ATOM 1327 O O . GLU A 1 174 ? -7.051 -5.878 32.855 1.00 73.12 174 GLU A O 1
ATOM 1332 N N . SER A 1 175 ? -8.138 -4.652 31.323 1.00 75.69 175 SER A N 1
ATOM 1333 C CA . SER A 1 175 ? -9.196 -5.650 31.158 1.00 75.69 175 SER A CA 1
ATOM 1334 C C . SER A 1 175 ? -8.696 -6.866 30.380 1.00 75.69 175 SER A C 1
ATOM 1336 O O . SER A 1 175 ? -8.186 -6.733 29.264 1.00 75.69 175 SER A O 1
ATOM 1338 N N . ILE A 1 176 ? -8.918 -8.062 30.928 1.00 80.62 176 ILE A N 1
ATOM 1339 C CA . ILE A 1 176 ? -8.569 -9.325 30.263 1.00 80.62 176 ILE A CA 1
ATOM 1340 C C . ILE A 1 176 ? -9.576 -9.690 29.160 1.00 80.62 176 ILE A C 1
ATOM 1342 O O . ILE A 1 176 ? -9.230 -10.422 28.236 1.00 80.62 176 ILE A O 1
ATOM 1346 N N . ARG A 1 177 ? -10.782 -9.100 29.191 1.00 77.50 177 ARG A N 1
ATOM 1347 C CA . ARG A 1 177 ? -11.847 -9.257 28.182 1.00 77.50 177 ARG A CA 1
ATOM 1348 C C . ARG A 1 177 ? -11.964 -8.069 27.228 1.00 77.50 177 ARG A C 1
ATOM 1350 O O . ARG A 1 177 ? -13.059 -7.703 26.805 1.00 77.50 177 ARG A O 1
ATOM 1357 N N . ARG A 1 178 ? -10.847 -7.415 26.90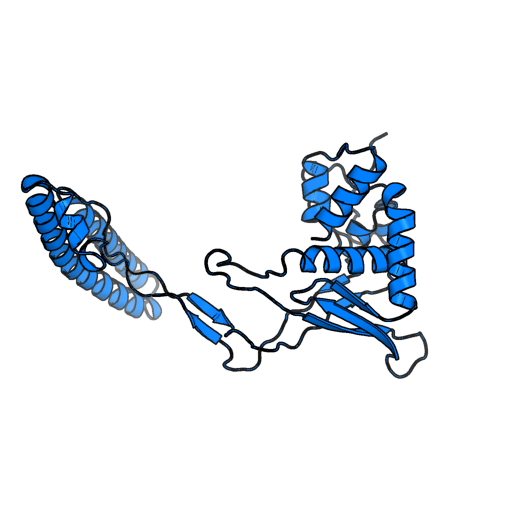1 1.00 76.12 178 ARG A N 1
ATOM 1358 C CA . ARG A 1 178 ? -10.874 -6.213 26.058 1.00 76.12 178 ARG A CA 1
ATOM 1359 C C . ARG A 1 178 ? -11.588 -6.500 24.718 1.00 76.12 178 ARG A C 1
ATOM 1361 O O . ARG A 1 178 ? -11.154 -7.413 24.004 1.00 76.12 178 ARG A O 1
ATOM 1368 N N . PRO A 1 179 ? -12.640 -5.733 24.367 1.00 76.56 179 PRO A N 1
ATOM 1369 C CA . PRO A 1 179 ? -13.235 -5.781 23.039 1.00 76.56 179 PRO A CA 1
ATOM 1370 C C . PRO A 1 179 ? -12.178 -5.491 21.980 1.00 76.56 179 PRO A C 1
ATOM 1372 O O . PRO A 1 179 ? -11.314 -4.631 22.168 1.00 76.56 179 PRO A O 1
ATOM 1375 N N . ILE A 1 180 ? -12.232 -6.234 20.886 1.00 81.69 180 ILE A N 1
ATOM 1376 C CA . ILE A 1 180 ? -11.405 -5.982 19.716 1.00 81.69 180 ILE A CA 1
ATOM 1377 C C . ILE A 1 180 ? -12.202 -5.026 18.840 1.00 81.69 180 ILE A C 1
ATOM 1379 O O . ILE A 1 180 ? -13.368 -5.282 18.544 1.00 81.69 180 ILE A O 1
ATOM 1383 N N . ASP A 1 181 ? -11.590 -3.911 18.457 1.00 82.81 181 ASP A N 1
ATOM 1384 C CA . ASP A 1 181 ? -12.244 -2.953 17.576 1.00 82.81 181 ASP A CA 1
ATOM 1385 C C . ASP A 1 181 ? -12.424 -3.577 16.186 1.00 82.81 181 ASP A C 1
ATOM 1387 O O . ASP A 1 181 ? -11.520 -4.225 15.644 1.00 82.81 181 ASP A O 1
ATOM 1391 N N . GLN A 1 182 ? -13.616 -3.403 15.619 1.00 89.38 182 GLN A N 1
ATOM 1392 C CA . GLN A 1 182 ? -13.852 -3.718 14.216 1.00 89.38 182 GLN A CA 1
ATOM 1393 C C . GLN A 1 182 ? -13.192 -2.656 13.338 1.00 89.38 182 GLN A C 1
ATOM 1395 O O . GLN A 1 182 ? -13.067 -1.496 13.731 1.00 89.38 182 GLN A O 1
ATOM 1400 N N . TYR A 1 183 ? -12.819 -3.046 12.129 1.00 90.38 183 TYR A N 1
ATOM 1401 C CA . TYR A 1 183 ? -12.299 -2.143 11.111 1.00 90.38 183 TYR A CA 1
ATOM 1402 C C . TYR A 1 183 ? -13.081 -2.335 9.816 1.00 90.38 183 TYR A C 1
ATOM 1404 O O . TYR A 1 183 ? -13.502 -3.445 9.490 1.00 90.38 183 TYR A O 1
ATOM 1412 N N . GLU A 1 184 ? -13.303 -1.244 9.091 1.00 92.19 184 GLU A N 1
ATOM 1413 C CA . GLU A 1 184 ? -13.897 -1.317 7.762 1.00 92.19 184 GLU A CA 1
ATOM 1414 C C . GLU A 1 184 ? -12.825 -1.753 6.760 1.00 92.19 184 GLU A C 1
ATOM 1416 O O . GLU A 1 184 ? -11.719 -1.207 6.743 1.00 92.19 184 GLU A O 1
ATOM 1421 N N . ALA A 1 185 ? -13.139 -2.744 5.931 1.00 93.44 185 ALA A N 1
ATOM 1422 C CA . ALA A 1 185 ? -12.263 -3.185 4.853 1.00 93.44 185 ALA A CA 1
ATOM 1423 C C . ALA A 1 185 ? -13.073 -3.578 3.615 1.00 93.44 185 ALA A C 1
ATOM 1425 O O . ALA A 1 185 ? -14.292 -3.736 3.672 1.00 93.44 185 ALA A O 1
ATOM 1426 N N . ILE A 1 186 ? -12.382 -3.731 2.487 1.00 94.38 186 ILE A N 1
ATOM 1427 C CA . ILE A 1 186 ? -12.955 -4.274 1.254 1.00 94.38 186 ILE A CA 1
ATOM 1428 C C . ILE A 1 186 ? -13.074 -5.794 1.410 1.00 94.38 186 ILE A C 1
ATOM 1430 O O . ILE A 1 186 ? -12.138 -6.447 1.873 1.00 94.38 186 ILE A O 1
ATOM 1434 N N . ALA A 1 187 ? -14.219 -6.358 1.033 1.00 94.44 187 ALA A N 1
ATOM 1435 C CA . ALA A 1 187 ? -14.466 -7.790 1.106 1.00 94.44 187 ALA A CA 1
ATOM 1436 C C . ALA A 1 187 ? -13.509 -8.576 0.195 1.00 94.44 187 ALA A C 1
ATOM 1438 O O . ALA A 1 187 ? -13.222 -8.171 -0.936 1.00 94.44 187 ALA A O 1
ATOM 1439 N N . ALA A 1 188 ? -13.031 -9.724 0.679 1.00 92.62 188 ALA A N 1
ATOM 1440 C CA . ALA A 1 188 ? -12.153 -10.601 -0.090 1.00 92.62 188 ALA A CA 1
ATOM 1441 C C . ALA A 1 188 ? -12.823 -11.064 -1.396 1.00 92.62 188 ALA A C 1
ATOM 1443 O O . ALA A 1 188 ? -14.028 -11.310 -1.432 1.00 92.62 188 ALA A O 1
ATOM 1444 N N . GLY A 1 189 ? -12.033 -11.181 -2.466 1.00 93.62 189 GLY A N 1
ATOM 1445 C CA . GLY A 1 189 ? -12.528 -11.538 -3.800 1.00 93.62 189 GLY A CA 1
ATOM 1446 C C . GLY A 1 189 ? -13.168 -10.382 -4.578 1.00 93.62 189 GLY A C 1
ATOM 1447 O O . GLY A 1 189 ? -13.644 -10.598 -5.687 1.00 93.62 189 GLY A O 1
ATOM 1448 N N . THR A 1 190 ? -13.175 -9.159 -4.034 1.00 96.06 190 THR A N 1
ATOM 1449 C CA . THR A 1 190 ? -13.636 -7.978 -4.775 1.00 96.06 190 THR A CA 1
ATOM 1450 C C . THR A 1 190 ? -12.680 -7.662 -5.923 1.00 96.06 190 THR A C 1
ATOM 1452 O O . THR A 1 190 ? -11.527 -7.300 -5.694 1.00 96.06 190 THR A O 1
ATOM 1455 N N . GLU A 1 191 ? -13.173 -7.728 -7.158 1.00 96.50 191 GLU A N 1
ATOM 1456 C CA . GLU A 1 191 ? -12.447 -7.237 -8.329 1.00 96.50 191 GLU A CA 1
ATOM 1457 C C . GLU A 1 191 ? -12.589 -5.717 -8.452 1.00 96.50 191 GLU A C 1
ATOM 1459 O O . GLU A 1 191 ? -13.689 -5.168 -8.367 1.00 96.50 191 GLU A O 1
ATOM 1464 N N . MET A 1 192 ? -11.468 -5.024 -8.653 1.00 95.81 192 MET A N 1
ATOM 1465 C CA . MET A 1 192 ? -11.402 -3.562 -8.654 1.00 95.81 192 MET A CA 1
ATOM 1466 C C . MET A 1 192 ? -10.914 -3.034 -10.004 1.00 95.81 192 MET A C 1
ATOM 1468 O O . MET A 1 192 ? -10.001 -3.595 -10.609 1.00 95.81 192 MET A O 1
ATOM 1472 N N . SER A 1 193 ? -11.475 -1.911 -10.457 1.00 96.31 193 SER A N 1
ATOM 1473 C CA . SER A 1 193 ? -10.983 -1.222 -11.655 1.00 96.31 193 SER A CA 1
ATOM 1474 C C . SER A 1 193 ? -9.727 -0.426 -11.317 1.00 96.31 193 SER A C 1
ATOM 1476 O O . SER A 1 193 ? -9.749 0.410 -10.414 1.00 96.31 193 SER A O 1
ATOM 1478 N N . HIS A 1 194 ? -8.635 -0.675 -12.036 1.00 96.81 194 HIS A N 1
ATOM 1479 C CA . HIS A 1 194 ? -7.349 -0.024 -11.807 1.00 96.81 194 HIS A CA 1
ATOM 1480 C C . HIS A 1 194 ? -6.684 0.351 -13.130 1.00 96.81 194 HIS A C 1
ATOM 1482 O O . HIS A 1 194 ? -6.750 -0.391 -14.111 1.00 96.81 194 HIS A O 1
ATOM 1488 N N . ARG A 1 195 ? -6.002 1.499 -13.143 1.00 95.69 195 ARG A N 1
ATOM 1489 C CA . ARG A 1 195 ? -5.226 1.985 -14.285 1.00 95.69 195 ARG A CA 1
ATOM 1490 C C . ARG A 1 195 ? -3.924 2.604 -13.801 1.00 95.69 195 ARG A C 1
ATOM 1492 O O . ARG A 1 195 ? -3.900 3.308 -12.796 1.00 95.69 195 ARG A O 1
ATOM 1499 N N . MET A 1 196 ? -2.871 2.387 -14.577 1.00 96.81 196 MET A N 1
ATOM 1500 C CA . MET A 1 196 ? -1.595 3.082 -14.456 1.00 96.81 196 MET A CA 1
ATOM 1501 C C . MET A 1 196 ? -1.260 3.706 -15.810 1.00 96.81 196 MET A C 1
ATOM 1503 O O . MET A 1 196 ? -1.617 3.143 -16.844 1.00 96.81 196 MET A O 1
ATOM 1507 N N . ASP A 1 197 ? -0.580 4.847 -15.803 1.00 95.31 197 ASP A N 1
ATOM 1508 C CA . ASP A 1 197 ? -0.065 5.490 -17.012 1.00 95.31 197 ASP A CA 1
ATOM 1509 C C . ASP A 1 197 ? 1.437 5.726 -16.868 1.00 95.31 197 ASP A C 1
ATOM 1511 O O . ASP A 1 197 ? 1.907 6.136 -15.809 1.00 95.31 197 ASP A O 1
ATOM 1515 N N . ILE A 1 198 ? 2.188 5.505 -17.944 1.00 94.31 198 ILE A N 1
ATOM 1516 C CA . ILE A 1 198 ? 3.615 5.826 -18.023 1.00 94.31 198 ILE A CA 1
ATOM 1517 C C . ILE A 1 198 ? 3.817 6.700 -19.256 1.00 94.31 198 ILE A C 1
ATOM 1519 O O . ILE A 1 198 ? 3.462 6.306 -20.367 1.00 94.31 198 ILE A O 1
ATOM 1523 N N . LYS A 1 199 ? 4.359 7.903 -19.067 1.00 90.56 199 LYS A N 1
ATOM 1524 C CA . LYS A 1 199 ? 4.480 8.917 -20.123 1.00 90.56 199 LYS A CA 1
ATOM 1525 C C . LYS A 1 199 ? 5.941 9.162 -20.472 1.00 90.56 199 LYS A C 1
ATOM 1527 O O . LYS A 1 199 ? 6.735 9.467 -19.592 1.00 90.56 199 LYS A O 1
ATOM 1532 N N . GLY A 1 200 ? 6.289 9.066 -21.758 1.00 86.75 200 GLY A N 1
ATOM 1533 C CA . GLY A 1 200 ? 7.636 9.407 -22.239 1.00 86.75 200 GLY A CA 1
ATOM 1534 C C . GLY A 1 200 ? 8.763 8.613 -21.565 1.00 86.75 200 GLY A C 1
ATOM 1535 O O . GLY A 1 200 ? 9.856 9.146 -21.371 1.00 86.75 200 GLY A O 1
ATOM 1536 N N . ALA A 1 201 ? 8.488 7.372 -21.154 1.00 90.19 201 ALA A N 1
ATOM 1537 C CA . ALA A 1 201 ? 9.493 6.505 -20.557 1.00 90.19 201 ALA A CA 1
ATOM 1538 C C . ALA A 1 201 ? 10.383 5.868 -21.627 1.00 90.19 201 ALA A C 1
ATOM 1540 O O . ALA A 1 201 ? 9.924 5.460 -22.695 1.00 90.19 201 ALA A O 1
ATOM 1541 N N . THR A 1 202 ? 11.662 5.765 -21.302 1.00 92.12 202 THR A N 1
ATOM 1542 C CA . THR A 1 202 ? 12.649 4.962 -22.020 1.00 92.12 202 THR A CA 1
ATOM 1543 C C . THR A 1 202 ? 12.403 3.467 -21.792 1.00 92.12 202 THR A C 1
ATOM 1545 O O . THR A 1 202 ? 11.671 3.068 -20.884 1.00 92.12 202 THR A O 1
ATOM 1548 N N . GLN A 1 203 ? 13.054 2.616 -22.592 1.00 94.12 203 GLN A N 1
ATOM 1549 C CA . GLN A 1 203 ? 12.995 1.158 -22.414 1.00 94.12 203 GLN A CA 1
ATOM 1550 C C . GLN A 1 203 ? 13.493 0.722 -21.028 1.00 94.12 203 GLN A C 1
ATOM 1552 O O . GLN A 1 203 ? 12.874 -0.124 -20.393 1.00 94.12 203 GLN A O 1
ATOM 1557 N N . VAL A 1 204 ? 14.564 1.350 -20.531 1.00 93.88 204 VAL A N 1
ATOM 1558 C CA . VAL A 1 204 ? 15.126 1.075 -19.200 1.00 93.88 204 VAL A CA 1
ATOM 1559 C C . VAL A 1 204 ? 14.144 1.465 -18.094 1.00 93.88 204 VAL A C 1
ATOM 1561 O O . VAL A 1 204 ? 13.941 0.691 -17.165 1.00 93.88 204 VAL A O 1
ATOM 1564 N N . GLU A 1 205 ? 13.494 2.627 -18.194 1.00 93.88 205 GLU A N 1
ATOM 1565 C CA . GLU A 1 205 ? 12.494 3.067 -17.208 1.00 93.88 205 GLU A CA 1
ATOM 1566 C C . GLU A 1 205 ? 11.252 2.165 -17.209 1.00 93.88 205 GLU A C 1
ATOM 1568 O O . GLU A 1 205 ? 10.757 1.797 -16.145 1.00 93.88 205 GLU A O 1
ATOM 1573 N N . LEU A 1 206 ? 10.767 1.751 -18.385 1.00 96.12 206 LEU A N 1
ATOM 1574 C CA . LEU A 1 206 ? 9.689 0.763 -18.470 1.00 96.12 206 LEU A CA 1
ATOM 1575 C C . LEU A 1 206 ? 10.121 -0.582 -17.861 1.00 96.12 206 LEU A C 1
ATOM 1577 O O . LEU A 1 206 ? 9.362 -1.183 -17.104 1.00 96.12 206 LEU A O 1
ATOM 1581 N N . GLY A 1 207 ? 11.347 -1.032 -18.131 1.00 96.94 207 GLY A N 1
ATOM 1582 C CA . GLY A 1 207 ? 11.918 -2.235 -17.528 1.00 96.94 207 GLY A CA 1
ATOM 1583 C C . GLY A 1 207 ? 12.026 -2.153 -16.004 1.00 96.94 207 GLY A C 1
ATOM 1584 O O . GLY A 1 207 ? 11.653 -3.101 -15.314 1.00 96.94 207 GLY A O 1
ATOM 1585 N N . LEU A 1 208 ? 12.446 -1.004 -15.466 1.00 96.31 208 LEU A N 1
ATOM 1586 C CA . LEU A 1 208 ? 12.458 -0.735 -14.027 1.00 96.31 208 LEU A CA 1
ATOM 1587 C C . LEU A 1 208 ? 11.044 -0.776 -13.437 1.00 96.31 208 LEU A C 1
ATOM 1589 O O . LEU A 1 208 ? 10.843 -1.352 -12.369 1.00 96.31 208 LEU A O 1
ATOM 1593 N N . PHE A 1 209 ? 10.053 -0.204 -14.124 1.00 96.94 209 PHE A N 1
ATOM 1594 C CA . PHE A 1 209 ? 8.658 -0.280 -13.689 1.00 96.94 209 PHE A CA 1
ATOM 1595 C C . PHE A 1 209 ? 8.183 -1.735 -13.578 1.00 96.94 209 PHE A C 1
ATOM 1597 O O . PHE A 1 209 ? 7.605 -2.133 -12.566 1.00 96.94 209 PHE A O 1
ATOM 1604 N N . LEU A 1 210 ? 8.478 -2.549 -14.594 1.00 97.44 210 LEU A N 1
ATOM 1605 C CA . LEU A 1 210 ? 8.158 -3.977 -14.612 1.00 97.44 210 LEU A CA 1
ATOM 1606 C C . LEU A 1 210 ? 8.902 -4.732 -13.501 1.00 97.44 210 LEU A C 1
ATOM 1608 O O . LEU A 1 210 ? 8.301 -5.556 -12.814 1.00 97.44 210 LEU A O 1
ATOM 1612 N N . ALA A 1 211 ? 10.171 -4.404 -13.246 1.00 96.56 211 ALA A N 1
ATOM 1613 C CA . ALA A 1 211 ? 10.932 -4.957 -12.128 1.00 96.56 211 ALA A CA 1
ATOM 1614 C C . ALA A 1 211 ? 10.332 -4.576 -10.765 1.00 96.56 211 ALA A C 1
ATOM 1616 O O . ALA A 1 211 ? 10.277 -5.408 -9.862 1.00 96.56 211 ALA A O 1
ATOM 1617 N N . ALA A 1 212 ? 9.821 -3.353 -10.616 1.00 95.56 212 ALA A N 1
ATOM 1618 C CA . ALA A 1 212 ? 9.130 -2.929 -9.404 1.00 95.56 212 ALA A CA 1
ATOM 1619 C C . ALA A 1 212 ? 7.835 -3.725 -9.166 1.00 95.56 212 ALA A C 1
ATOM 1621 O O . ALA A 1 212 ? 7.552 -4.086 -8.021 1.00 95.56 212 ALA A O 1
ATOM 1622 N N . LEU A 1 213 ? 7.074 -4.033 -10.225 1.00 96.12 213 LEU A N 1
ATOM 1623 C CA . LEU A 1 213 ? 5.901 -4.911 -10.138 1.00 96.12 213 LEU A CA 1
ATOM 1624 C C . LEU A 1 213 ? 6.289 -6.366 -9.835 1.00 96.12 213 LEU A C 1
ATOM 1626 O O . LEU A 1 213 ? 5.613 -7.024 -9.046 1.00 96.12 213 LEU A O 1
ATOM 1630 N N . ALA A 1 214 ? 7.396 -6.858 -10.390 1.00 95.62 214 ALA A N 1
ATOM 1631 C CA . ALA A 1 214 ? 7.920 -8.181 -10.060 1.00 95.62 214 ALA A CA 1
ATOM 1632 C C . ALA A 1 214 ? 8.339 -8.282 -8.579 1.00 95.62 214 ALA A C 1
ATOM 1634 O O . ALA A 1 214 ? 8.091 -9.300 -7.935 1.00 95.62 214 ALA A O 1
ATOM 1635 N N . GLU A 1 215 ? 8.909 -7.217 -8.003 1.00 94.38 215 GLU A N 1
ATOM 1636 C CA . GLU A 1 215 ? 9.188 -7.153 -6.562 1.00 94.38 215 GLU A CA 1
ATOM 1637 C C . GLU A 1 215 ? 7.910 -7.075 -5.715 1.00 94.38 215 GLU A C 1
ATOM 1639 O O . GLU A 1 215 ? 7.855 -7.705 -4.660 1.00 94.38 215 GLU A O 1
ATOM 1644 N N . LEU A 1 216 ? 6.872 -6.351 -6.162 1.00 93.38 216 LEU A N 1
ATOM 1645 C CA . LEU A 1 216 ? 5.550 -6.374 -5.513 1.00 93.38 216 LEU A CA 1
ATOM 1646 C C . LEU A 1 216 ? 4.986 -7.799 -5.473 1.00 93.38 216 LEU A C 1
ATOM 1648 O O . LEU A 1 216 ? 4.448 -8.212 -4.452 1.00 93.38 216 LEU A O 1
ATOM 1652 N N . ALA A 1 217 ? 5.145 -8.566 -6.553 1.00 95.25 217 ALA A N 1
ATOM 1653 C CA . ALA A 1 217 ? 4.616 -9.924 -6.650 1.00 95.25 217 ALA A CA 1
ATOM 1654 C C . ALA A 1 217 ? 5.201 -10.902 -5.614 1.00 95.25 217 ALA A C 1
ATOM 1656 O O . ALA A 1 217 ? 4.588 -11.932 -5.346 1.00 95.25 217 ALA A O 1
ATOM 1657 N N . ARG A 1 218 ? 6.357 -10.594 -5.007 1.00 93.19 218 ARG A N 1
ATOM 1658 C CA . ARG A 1 218 ? 6.953 -11.412 -3.933 1.00 93.19 218 ARG A CA 1
ATOM 1659 C C . ARG A 1 218 ? 6.211 -11.289 -2.600 1.00 93.19 218 ARG A C 1
ATOM 1661 O O . ARG A 1 218 ? 6.241 -12.226 -1.810 1.00 93.19 218 ARG A O 1
ATOM 1668 N N . ASP A 1 219 ? 5.590 -10.141 -2.343 1.00 92.31 219 ASP A N 1
ATOM 1669 C CA . ASP A 1 219 ? 4.795 -9.857 -1.142 1.00 92.31 219 ASP A CA 1
ATOM 1670 C C . ASP A 1 219 ? 3.610 -8.953 -1.535 1.00 92.31 219 ASP A C 1
ATOM 1672 O O . ASP A 1 219 ? 3.645 -7.744 -1.278 1.00 92.31 219 ASP A O 1
ATOM 1676 N N . PRO A 1 220 ? 2.589 -9.499 -2.233 1.00 93.50 220 PRO A N 1
ATOM 1677 C CA . PRO A 1 220 ? 1.568 -8.708 -2.914 1.00 93.50 220 PRO A CA 1
ATOM 1678 C C . PRO A 1 220 ? 0.511 -8.206 -1.927 1.00 93.50 220 PRO A C 1
ATOM 1680 O O . PRO A 1 220 ? -0.639 -8.638 -1.938 1.00 93.50 220 PRO A O 1
ATOM 1683 N N . PHE A 1 221 ? 0.919 -7.293 -1.050 1.00 92.00 221 PHE A N 1
ATOM 1684 C CA . PHE A 1 221 ? 0.072 -6.666 -0.045 1.00 92.00 221 PHE A CA 1
ATOM 1685 C C . PHE A 1 221 ? -0.046 -5.165 -0.258 1.00 92.00 221 PHE A C 1
ATOM 1687 O O . PHE A 1 221 ? 0.947 -4.457 -0.444 1.00 92.00 221 PHE A O 1
ATOM 1694 N N . MET A 1 222 ? -1.263 -4.661 -0.095 1.00 89.69 222 MET A N 1
ATOM 1695 C CA . MET A 1 222 ? -1.576 -3.240 -0.072 1.00 89.69 222 MET A CA 1
ATOM 1696 C C . MET A 1 222 ? -2.324 -2.872 1.211 1.00 89.69 222 MET A C 1
ATOM 1698 O O . MET A 1 222 ? -3.187 -3.605 1.679 1.00 89.69 222 MET A O 1
ATOM 1702 N N . GLY A 1 223 ? -2.004 -1.710 1.780 1.00 89.31 223 GLY A N 1
ATOM 1703 C CA . GLY A 1 223 ? -2.663 -1.206 2.987 1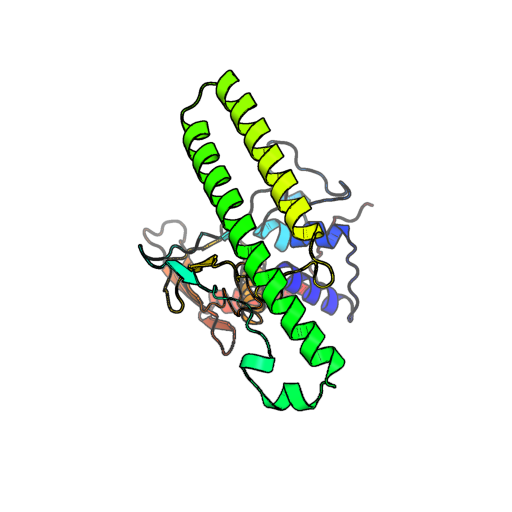.00 89.31 223 GLY A CA 1
ATOM 1704 C C . GLY A 1 223 ? -2.142 -1.792 4.308 1.00 89.31 223 GLY A C 1
ATOM 1705 O O . GLY A 1 223 ? -1.021 -2.303 4.402 1.00 89.31 223 GLY A O 1
ATOM 1706 N N . GLY A 1 224 ? -2.953 -1.610 5.357 1.00 88.25 224 GLY A N 1
ATOM 1707 C CA . GLY A 1 224 ? -2.658 -1.986 6.743 1.00 88.25 224 GLY A CA 1
ATOM 1708 C C . GLY A 1 224 ? -3.240 -3.341 7.156 1.00 88.25 224 GLY A C 1
ATOM 1709 O O . GLY A 1 224 ? -3.637 -4.142 6.322 1.00 88.25 224 GLY A O 1
ATOM 1710 N N . HIS A 1 225 ? -3.283 -3.608 8.467 1.00 89.25 225 HIS A N 1
ATOM 1711 C CA . HIS A 1 225 ? -3.816 -4.856 9.047 1.00 89.25 225 HIS A CA 1
ATOM 1712 C C . HIS A 1 225 ? -3.201 -6.156 8.483 1.00 89.25 225 HIS A C 1
ATOM 1714 O O . HIS A 1 225 ? -3.824 -7.215 8.527 1.00 89.25 225 HIS A O 1
ATOM 1720 N N . ARG A 1 226 ? -1.938 -6.106 8.037 1.00 89.62 226 ARG A N 1
ATOM 1721 C CA . ARG A 1 226 ? -1.207 -7.260 7.479 1.00 89.62 226 ARG A CA 1
ATOM 1722 C C . ARG A 1 226 ? -1.143 -8.468 8.420 1.00 89.62 226 ARG A C 1
ATOM 1724 O O . ARG A 1 226 ? -1.184 -9.598 7.961 1.00 89.62 226 ARG A O 1
ATOM 1731 N N . ASN A 1 227 ? -1.116 -8.246 9.736 1.00 87.31 227 ASN A N 1
ATOM 1732 C CA . ASN A 1 227 ? -1.130 -9.332 10.729 1.00 87.31 227 ASN A CA 1
ATOM 1733 C C . ASN A 1 227 ? -2.464 -10.104 10.776 1.00 87.31 227 ASN A C 1
ATOM 1735 O O . ASN A 1 227 ? -2.523 -11.174 11.370 1.00 87.31 227 ASN A O 1
ATOM 1739 N N . HIS A 1 228 ? -3.529 -9.568 10.173 1.00 86.75 228 HIS A N 1
ATOM 1740 C CA . HIS A 1 228 ? -4.793 -10.269 9.925 1.00 86.75 228 HIS A CA 1
ATOM 1741 C C . HIS A 1 228 ? -4.897 -10.764 8.471 1.00 86.75 228 HIS A C 1
ATOM 1743 O O . HIS A 1 228 ? -5.996 -11.039 8.000 1.00 86.75 228 HIS A O 1
ATOM 1749 N N . ASP A 1 229 ? -3.774 -10.809 7.747 1.00 88.50 229 ASP A N 1
ATOM 1750 C CA . ASP A 1 229 ? -3.676 -11.150 6.321 1.00 88.50 229 ASP A CA 1
ATOM 1751 C C . ASP A 1 229 ? -4.540 -10.261 5.402 1.00 88.50 229 ASP A C 1
ATOM 1753 O O . ASP A 1 229 ? -4.884 -10.626 4.281 1.00 88.50 229 ASP A O 1
ATOM 1757 N N . CYS A 1 230 ? -4.896 -9.056 5.862 1.00 91.50 230 CYS A N 1
ATOM 1758 C CA . CYS A 1 230 ? -5.656 -8.104 5.060 1.00 91.50 230 CYS A CA 1
ATOM 1759 C C . CYS A 1 230 ? -4.787 -7.477 3.969 1.00 91.50 230 CYS A C 1
ATOM 1761 O O . CYS A 1 230 ? -3.617 -7.163 4.192 1.00 91.50 230 CYS A O 1
ATOM 1763 N N . GLY A 1 231 ? -5.401 -7.226 2.809 1.00 92.12 231 GLY A N 1
ATOM 1764 C CA . GLY A 1 231 ? -4.779 -6.463 1.730 1.00 92.12 231 GLY A CA 1
ATOM 1765 C C . GLY A 1 231 ? -3.931 -7.279 0.759 1.00 92.12 231 GLY A C 1
ATOM 1766 O O . GLY A 1 231 ? -3.252 -6.683 -0.073 1.00 92.12 231 GLY A O 1
ATOM 1767 N N . ARG A 1 232 ? -3.959 -8.613 0.840 1.00 94.38 232 ARG A N 1
ATOM 1768 C CA . ARG A 1 232 ? -3.368 -9.485 -0.181 1.00 94.38 232 ARG A CA 1
ATOM 1769 C C . ARG A 1 232 ? -4.109 -9.312 -1.510 1.00 94.38 232 ARG A C 1
ATOM 1771 O O . ARG A 1 232 ? -5.339 -9.346 -1.527 1.00 94.38 232 ARG A O 1
ATOM 1778 N N . ILE A 1 233 ? -3.370 -9.142 -2.603 1.00 95.12 233 ILE A N 1
ATOM 1779 C CA . ILE A 1 233 ? -3.935 -8.909 -3.936 1.00 95.12 233 ILE A CA 1
ATOM 1780 C C . ILE A 1 233 ? -3.450 -9.929 -4.967 1.00 95.12 233 ILE A C 1
ATOM 1782 O O . ILE A 1 233 ? -2.332 -10.437 -4.901 1.00 95.12 233 ILE A O 1
ATOM 1786 N N . GLU A 1 234 ? -4.290 -10.139 -5.972 1.00 96.69 234 GLU A N 1
ATOM 1787 C CA . GLU A 1 234 ? -3.892 -10.577 -7.306 1.00 96.69 234 GLU A CA 1
ATOM 1788 C C . GLU A 1 234 ? -4.164 -9.418 -8.264 1.00 96.69 234 GLU A C 1
ATOM 1790 O O . GLU A 1 234 ? -5.069 -8.612 -8.031 1.00 96.69 234 GLU A O 1
ATOM 1795 N N . ALA A 1 235 ? -3.381 -9.302 -9.331 1.00 96.56 235 ALA A N 1
ATOM 1796 C CA . ALA A 1 235 ? -3.568 -8.223 -10.290 1.00 96.56 235 ALA A CA 1
ATOM 1797 C C . ALA A 1 235 ? -3.356 -8.705 -11.716 1.00 96.56 235 ALA A C 1
ATOM 1799 O O . ALA A 1 235 ? -2.455 -9.495 -11.978 1.00 96.56 235 ALA A O 1
ATOM 1800 N N . ARG A 1 236 ? -4.169 -8.199 -12.643 1.00 97.31 236 ARG A N 1
ATOM 1801 C CA . ARG A 1 236 ? -4.029 -8.450 -14.078 1.00 97.31 236 ARG A CA 1
ATOM 1802 C C . ARG A 1 236 ? -4.223 -7.146 -14.827 1.00 97.31 236 ARG A C 1
ATOM 1804 O O . ARG A 1 236 ? -5.248 -6.485 -14.673 1.00 97.31 236 ARG A O 1
ATOM 1811 N N . TRP A 1 237 ? -3.241 -6.783 -15.638 1.00 97.81 237 TRP A N 1
ATOM 1812 C CA . TRP A 1 237 ? -3.273 -5.580 -16.454 1.00 97.81 237 TRP A CA 1
ATOM 1813 C C . TRP A 1 237 ? -2.999 -5.919 -17.910 1.00 97.81 237 TRP A C 1
ATOM 1815 O O . TRP A 1 237 ? -2.003 -6.561 -18.239 1.00 97.81 237 TRP A O 1
ATOM 1825 N N . THR A 1 238 ? -3.856 -5.417 -18.793 1.00 98.19 238 THR A N 1
ATOM 1826 C CA . THR A 1 238 ? -3.564 -5.329 -20.223 1.00 98.19 238 THR A CA 1
ATOM 1827 C C . THR A 1 238 ? -2.736 -4.077 -20.473 1.00 98.19 238 THR A C 1
ATOM 1829 O O . THR A 1 238 ? -3.168 -2.968 -20.145 1.00 98.19 238 THR A O 1
ATOM 1832 N N . VAL A 1 239 ? -1.563 -4.234 -21.079 1.00 97.69 239 VAL A N 1
ATOM 1833 C CA . VAL A 1 239 ? -0.677 -3.117 -21.397 1.00 97.69 239 VAL A CA 1
ATOM 1834 C C . VAL A 1 239 ? -0.971 -2.626 -22.804 1.00 97.69 239 VAL A C 1
ATOM 1836 O O . VAL A 1 239 ? -0.996 -3.393 -23.767 1.00 97.69 239 VAL A O 1
ATOM 1839 N N . LYS A 1 240 ? -1.190 -1.318 -22.924 1.00 97.06 240 LYS A N 1
ATOM 1840 C CA . LYS A 1 240 ? -1.461 -0.659 -24.198 1.00 97.06 240 LYS A CA 1
ATOM 1841 C C . LYS A 1 240 ? -0.497 0.497 -24.411 1.00 97.06 240 LYS A C 1
ATOM 1843 O O . LYS A 1 240 ? -0.117 1.173 -23.460 1.00 97.06 240 LYS A O 1
ATOM 1848 N N . THR A 1 241 ? -0.150 0.742 -25.665 1.00 94.81 241 THR A N 1
ATOM 1849 C CA . THR A 1 241 ? 0.569 1.940 -26.101 1.00 94.81 241 THR A CA 1
ATOM 1850 C C . THR A 1 241 ? -0.327 2.776 -27.002 1.00 94.81 241 THR A C 1
ATOM 1852 O O . THR A 1 241 ? -1.230 2.249 -27.652 1.00 94.81 241 THR A O 1
ATOM 1855 N N . TRP A 1 242 ? -0.090 4.082 -27.058 1.00 93.69 242 TRP A N 1
ATOM 1856 C CA . TRP A 1 242 ? -0.812 4.978 -27.955 1.00 93.69 242 TRP A CA 1
ATOM 1857 C C . TRP A 1 242 ? 0.188 5.702 -28.860 1.00 93.69 242 TRP A C 1
ATOM 1859 O O . TRP A 1 242 ? 0.699 6.761 -28.493 1.00 93.69 242 TRP A O 1
ATOM 1869 N N . PRO A 1 243 ? 0.515 5.124 -30.030 1.00 90.19 243 PRO A N 1
ATOM 1870 C CA . PRO A 1 243 ? 1.455 5.738 -30.954 1.00 90.19 243 PRO A CA 1
ATOM 1871 C C . PRO A 1 243 ? 0.930 7.076 -31.475 1.00 90.19 243 PRO A C 1
ATOM 1873 O O . PRO A 1 243 ? -0.278 7.259 -31.655 1.00 90.19 243 PRO A O 1
ATOM 1876 N N . ALA A 1 244 ? 1.843 8.002 -31.766 1.00 89.56 244 ALA A N 1
ATOM 1877 C CA . ALA A 1 244 ? 1.490 9.278 -32.374 1.00 89.56 244 ALA A CA 1
ATOM 1878 C C . ALA A 1 244 ? 0.725 9.057 -33.693 1.00 89.56 244 ALA A C 1
ATOM 1880 O O . ALA A 1 244 ? 1.130 8.255 -34.532 1.00 89.56 244 ALA A O 1
ATOM 1881 N N . GLY A 1 245 ? -0.396 9.762 -33.860 1.00 90.38 245 GLY A N 1
ATOM 1882 C CA . GLY A 1 245 ? -1.260 9.646 -35.039 1.00 90.38 245 GLY A CA 1
ATOM 1883 C C . GLY A 1 245 ? -2.253 8.476 -35.017 1.00 90.38 245 GLY A C 1
ATOM 1884 O O . GLY A 1 245 ? -3.113 8.415 -35.893 1.00 90.38 245 GLY A O 1
ATOM 1885 N N . ALA A 1 246 ? -2.198 7.573 -34.031 1.00 92.31 246 ALA A N 1
ATOM 1886 C CA . ALA A 1 246 ? -3.206 6.526 -33.886 1.00 92.31 246 ALA A CA 1
ATOM 1887 C C . ALA A 1 246 ? -4.505 7.082 -33.274 1.00 92.31 246 ALA A C 1
ATOM 1889 O O . ALA A 1 246 ? -4.478 7.868 -32.328 1.00 92.31 246 ALA A O 1
ATOM 1890 N N . LEU A 1 247 ? -5.658 6.630 -33.775 1.00 93.94 247 LEU A N 1
ATOM 1891 C CA . LEU A 1 247 ? -6.977 7.024 -33.252 1.00 93.94 247 LEU A CA 1
ATOM 1892 C C . LEU A 1 247 ? -7.388 6.250 -31.988 1.00 93.94 247 LEU A C 1
ATOM 1894 O O . LEU A 1 247 ? -8.329 6.646 -31.307 1.00 93.94 247 LEU A O 1
ATOM 1898 N N . ALA A 1 248 ? -6.698 5.151 -31.678 1.00 94.00 248 ALA A N 1
ATOM 1899 C CA . ALA A 1 248 ? -6.972 4.295 -30.531 1.00 94.00 248 ALA A CA 1
ATOM 1900 C C . ALA A 1 248 ? -5.675 3.655 -30.000 1.00 94.00 248 ALA A C 1
ATOM 1902 O O . ALA A 1 248 ? -4.730 3.467 -30.774 1.00 94.00 248 ALA A O 1
ATOM 1903 N N . PRO A 1 249 ? -5.625 3.296 -28.704 1.00 95.00 249 PRO A N 1
ATOM 1904 C CA . PRO A 1 249 ? -4.496 2.575 -28.133 1.00 95.00 249 PRO A CA 1
ATOM 1905 C C . PRO A 1 249 ? -4.419 1.137 -28.668 1.00 95.00 249 PRO A C 1
ATOM 1907 O O . PRO A 1 249 ? -5.440 0.483 -28.884 1.00 95.00 249 PRO A O 1
ATOM 1910 N N . ILE A 1 250 ? -3.196 0.639 -28.825 1.00 95.50 250 ILE A N 1
ATOM 1911 C CA . ILE A 1 250 ? -2.874 -0.704 -29.313 1.00 95.50 250 ILE A CA 1
ATOM 1912 C C . ILE A 1 250 ? -2.369 -1.537 -28.139 1.00 95.50 250 ILE A C 1
ATOM 1914 O O . ILE A 1 250 ? -1.545 -1.074 -27.352 1.00 95.50 250 ILE A O 1
ATOM 1918 N N . GLU A 1 251 ? -2.866 -2.761 -28.014 1.00 97.38 251 GLU A N 1
ATOM 1919 C CA . GLU A 1 251 ? -2.395 -3.715 -27.015 1.00 97.38 251 GLU A CA 1
ATOM 1920 C C . GLU A 1 251 ? -1.009 -4.255 -27.376 1.00 97.38 251 GLU A C 1
ATOM 1922 O O . GLU A 1 251 ? -0.756 -4.619 -28.522 1.00 97.38 251 GLU A O 1
ATOM 1927 N N . VAL A 1 252 ? -0.109 -4.279 -26.393 1.00 96.94 252 VAL A N 1
ATOM 1928 C CA . VAL A 1 252 ? 1.290 -4.705 -26.570 1.00 96.94 252 VAL A CA 1
ATOM 1929 C C . VAL A 1 252 ? 1.678 -5.877 -25.673 1.00 96.94 252 VAL A C 1
ATOM 1931 O O . VAL A 1 252 ? 2.793 -6.381 -25.789 1.00 96.94 252 VAL A O 1
ATOM 1934 N N . GLY A 1 253 ? 0.783 -6.306 -24.781 1.00 97.94 253 GLY A N 1
ATOM 1935 C CA . GLY A 1 253 ? 1.032 -7.409 -23.862 1.00 97.94 253 GLY A CA 1
ATOM 1936 C C . GLY A 1 253 ? 0.180 -7.349 -22.600 1.00 97.94 253 GLY A C 1
ATOM 1937 O O . GLY A 1 253 ? -0.733 -6.528 -22.477 1.00 97.94 253 GLY A O 1
ATOM 1938 N N . SER A 1 254 ? 0.520 -8.196 -21.634 1.00 98.12 254 SER A N 1
ATOM 1939 C CA . SER A 1 254 ? -0.118 -8.241 -20.319 1.00 98.12 254 SER A CA 1
ATOM 1940 C C . SER A 1 254 ? 0.899 -8.419 -19.197 1.00 98.12 254 SER A C 1
ATOM 1942 O O . SER A 1 254 ? 2.010 -8.913 -19.403 1.00 98.12 254 SER A O 1
ATOM 1944 N N . VAL A 1 255 ? 0.495 -8.005 -17.998 1.00 98.00 255 VAL A N 1
ATOM 1945 C CA . VAL A 1 255 ? 1.242 -8.186 -16.755 1.00 98.00 255 VAL A CA 1
ATOM 1946 C C . VAL A 1 255 ? 0.300 -8.723 -15.689 1.00 98.00 255 VAL A C 1
ATOM 1948 O O . VAL A 1 255 ? -0.780 -8.167 -15.485 1.00 98.00 255 VAL A O 1
ATOM 1951 N N . GLU A 1 256 ? 0.721 -9.768 -14.983 1.00 98.06 256 GLU A N 1
ATOM 1952 C CA . GLU A 1 256 ? -0.056 -10.381 -13.912 1.00 98.06 256 GLU A CA 1
ATOM 1953 C C . GLU A 1 256 ? 0.779 -10.612 -12.651 1.00 98.06 256 GLU A C 1
ATOM 1955 O O . GLU A 1 256 ? 1.942 -11.015 -12.701 1.00 98.06 256 GLU A O 1
ATOM 1960 N N . ILE A 1 257 ? 0.143 -10.389 -11.506 1.00 97.44 257 ILE A N 1
ATOM 1961 C CA . ILE A 1 257 ? 0.608 -10.784 -10.183 1.00 97.44 257 ILE A CA 1
ATOM 1962 C C . ILE A 1 257 ? -0.318 -11.896 -9.715 1.00 97.44 257 ILE A C 1
ATOM 1964 O O . ILE A 1 257 ? -1.512 -11.672 -9.514 1.00 97.44 257 ILE A O 1
ATOM 1968 N N . THR A 1 258 ? 0.248 -13.085 -9.550 1.00 95.50 258 THR A N 1
ATOM 1969 C CA . THR A 1 258 ? -0.471 -14.297 -9.153 1.00 95.50 258 THR A CA 1
ATOM 1970 C C . THR A 1 258 ? 0.140 -14.880 -7.876 1.00 95.50 258 THR A C 1
ATOM 1972 O O . THR A 1 258 ? 1.282 -14.546 -7.542 1.00 95.50 258 THR A O 1
ATOM 1975 N N . PRO A 1 259 ? -0.535 -15.826 -7.198 1.00 91.06 259 PRO A N 1
ATOM 1976 C CA . PRO A 1 259 ? 0.053 -16.551 -6.070 1.00 91.06 259 PRO A CA 1
ATOM 1977 C C . PRO A 1 259 ? 1.338 -17.316 -6.426 1.00 91.06 259 PRO A C 1
ATOM 1979 O O . PRO A 1 259 ? 2.135 -17.622 -5.544 1.00 91.06 259 PRO A O 1
ATOM 1982 N N . ASN A 1 260 ? 1.549 -17.610 -7.714 1.00 90.50 260 ASN A N 1
ATOM 1983 C CA . ASN A 1 260 ? 2.715 -18.334 -8.219 1.00 90.50 260 ASN A CA 1
ATOM 1984 C C . ASN A 1 260 ? 3.825 -17.401 -8.734 1.00 90.50 260 ASN A C 1
ATOM 1986 O O . ASN A 1 260 ? 4.860 -17.881 -9.194 1.00 90.50 260 ASN A O 1
ATOM 1990 N N . GLY A 1 261 ? 3.621 -16.082 -8.668 1.00 91.69 261 GLY A N 1
ATOM 1991 C CA . GLY A 1 261 ? 4.604 -15.079 -9.059 1.00 91.69 261 GLY A CA 1
ATOM 1992 C C . GLY A 1 261 ? 4.127 -14.120 -10.148 1.00 91.69 261 GLY A C 1
ATOM 1993 O O . GLY A 1 261 ? 2.929 -13.954 -10.396 1.00 91.69 261 GLY A O 1
ATOM 1994 N N . PHE A 1 262 ? 5.107 -13.463 -10.766 1.00 96.88 262 PHE A N 1
ATOM 1995 C CA . PHE A 1 262 ? 4.927 -12.422 -11.773 1.00 96.88 262 PHE A CA 1
ATOM 1996 C C . PHE A 1 262 ? 4.947 -13.012 -13.184 1.00 96.88 262 PHE A C 1
ATOM 1998 O O . PHE A 1 262 ? 5.907 -13.688 -13.556 1.00 96.88 262 PHE A O 1
ATOM 2005 N N . ILE A 1 263 ? 3.907 -12.742 -13.968 1.00 97.50 263 ILE A N 1
ATOM 2006 C CA . ILE A 1 263 ? 3.785 -13.194 -15.357 1.00 97.50 263 ILE A CA 1
ATOM 2007 C C . ILE A 1 263 ? 3.754 -11.967 -16.261 1.00 97.50 263 ILE A C 1
ATOM 2009 O O . ILE A 1 263 ? 3.057 -10.993 -15.983 1.00 97.50 263 ILE A O 1
ATOM 2013 N N . MET A 1 264 ? 4.502 -12.018 -17.358 1.00 97.50 264 MET A N 1
ATOM 2014 C CA . MET A 1 264 ? 4.578 -10.939 -18.336 1.00 97.50 264 MET A CA 1
ATOM 2015 C C . MET A 1 264 ? 4.573 -11.516 -19.748 1.00 97.50 264 MET A C 1
ATOM 2017 O O . MET A 1 264 ? 5.307 -12.460 -20.041 1.00 97.50 264 MET A O 1
ATOM 2021 N N . THR A 1 265 ? 3.760 -10.939 -20.629 1.00 97.81 265 THR A N 1
ATOM 2022 C CA . THR A 1 265 ? 3.660 -11.345 -22.037 1.00 97.81 265 THR A CA 1
ATOM 2023 C C . THR A 1 265 ? 3.834 -10.144 -22.964 1.00 97.81 265 THR A C 1
ATOM 2025 O O . THR A 1 265 ? 3.501 -9.021 -22.594 1.00 97.81 265 THR A O 1
ATOM 2028 N N . GLY A 1 266 ? 4.348 -10.377 -24.175 1.00 97.81 266 GLY A N 1
ATOM 2029 C CA . GLY A 1 266 ? 4.553 -9.346 -25.198 1.00 97.81 266 GLY A CA 1
ATOM 2030 C C . GLY A 1 266 ? 6.021 -8.969 -25.403 1.00 97.81 266 GLY A C 1
ATOM 2031 O O . GLY A 1 266 ? 6.775 -8.767 -24.447 1.00 97.81 266 GLY A O 1
ATOM 2032 N N . ASP A 1 267 ? 6.434 -8.869 -26.666 1.00 97.75 267 ASP A N 1
ATOM 2033 C CA . ASP A 1 267 ? 7.839 -8.662 -27.049 1.00 97.75 267 ASP A CA 1
ATOM 2034 C C . ASP A 1 267 ? 8.390 -7.330 -26.538 1.00 97.75 267 ASP A C 1
ATOM 2036 O O . ASP A 1 267 ? 9.518 -7.262 -26.053 1.00 97.75 267 ASP A O 1
ATOM 2040 N N . LEU A 1 268 ? 7.568 -6.276 -26.576 1.00 96.69 268 LEU A N 1
ATOM 2041 C CA . LEU A 1 268 ? 7.950 -4.950 -26.093 1.00 96.69 268 LEU A CA 1
ATOM 2042 C C . LEU A 1 268 ? 8.273 -4.971 -24.594 1.00 96.69 268 LEU A C 1
ATOM 2044 O O . LEU A 1 268 ? 9.274 -4.390 -24.184 1.00 96.69 268 LEU A O 1
ATOM 2048 N N . LEU A 1 269 ? 7.461 -5.656 -23.782 1.00 97.94 269 LEU A N 1
ATOM 2049 C CA . LEU A 1 269 ? 7.668 -5.715 -22.332 1.00 97.94 269 LEU A CA 1
ATOM 2050 C C . LEU A 1 269 ? 8.898 -6.556 -21.974 1.00 97.94 269 LEU A C 1
ATOM 2052 O O . LEU A 1 269 ? 9.692 -6.152 -21.128 1.00 97.94 269 LEU A O 1
ATOM 2056 N N . ASN A 1 270 ? 9.099 -7.682 -22.664 1.00 97.94 270 ASN A N 1
ATOM 2057 C CA . ASN A 1 270 ? 10.300 -8.503 -22.501 1.00 97.94 270 ASN A CA 1
ATOM 2058 C C . ASN A 1 270 ? 11.569 -7.739 -22.897 1.00 97.94 270 ASN A C 1
ATOM 2060 O O . ASN A 1 270 ? 12.555 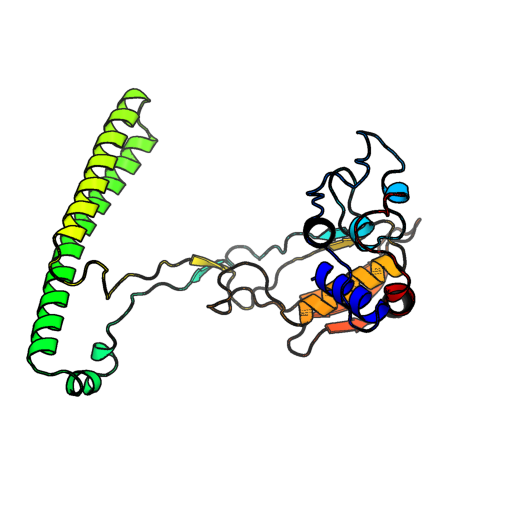-7.762 -22.164 1.00 97.94 270 ASN A O 1
ATOM 2064 N N . SER A 1 271 ? 11.530 -7.006 -24.013 1.00 98.00 271 SER A N 1
ATOM 2065 C CA . SER A 1 271 ? 12.643 -6.156 -24.440 1.00 98.00 271 SER A CA 1
ATOM 2066 C C . SER A 1 271 ? 12.950 -5.057 -23.420 1.00 98.00 271 SER A C 1
ATOM 2068 O O . SER A 1 271 ? 14.120 -4.821 -23.131 1.00 98.00 271 SER A O 1
ATOM 2070 N N . ALA A 1 272 ? 11.928 -4.403 -22.860 1.00 97.81 272 ALA A N 1
ATOM 2071 C CA . ALA A 1 272 ? 12.098 -3.375 -21.834 1.00 97.81 272 ALA A CA 1
ATOM 2072 C C . ALA A 1 272 ? 12.725 -3.948 -20.558 1.00 97.81 272 ALA A C 1
ATOM 2074 O O . ALA A 1 272 ? 13.679 -3.394 -20.015 1.00 97.81 272 ALA A O 1
ATOM 2075 N N . TYR A 1 273 ? 12.210 -5.089 -20.092 1.00 97.69 273 TYR A N 1
ATOM 2076 C CA . TYR A 1 273 ? 12.725 -5.760 -18.904 1.00 97.69 273 TYR A CA 1
ATOM 2077 C C . TYR A 1 273 ? 14.189 -6.178 -19.078 1.00 97.69 273 TYR A C 1
ATOM 2079 O O . TYR A 1 273 ? 15.001 -5.904 -18.198 1.00 97.69 273 TYR A O 1
ATOM 2087 N N . ASN A 1 274 ? 14.556 -6.741 -20.232 1.00 97.38 274 ASN A N 1
ATOM 2088 C CA . ASN A 1 274 ? 15.947 -7.088 -20.533 1.00 97.38 274 ASN A CA 1
ATOM 2089 C C . ASN A 1 274 ? 16.850 -5.851 -20.604 1.00 97.38 274 ASN A C 1
ATOM 2091 O O . ASN A 1 274 ? 17.932 -5.868 -20.028 1.00 97.38 274 ASN A O 1
ATOM 2095 N N . ALA A 1 275 ? 16.387 -4.755 -21.216 1.00 96.38 275 ALA A N 1
ATOM 2096 C CA . ALA A 1 275 ? 17.140 -3.501 -21.239 1.00 96.38 275 ALA A CA 1
ATOM 2097 C C . ALA A 1 275 ? 17.427 -2.977 -19.821 1.00 96.38 275 ALA A C 1
ATOM 2099 O O . ALA A 1 275 ? 18.515 -2.472 -19.552 1.00 96.38 275 ALA A O 1
ATOM 2100 N N . TRP A 1 276 ? 16.478 -3.131 -18.890 1.00 95.31 276 TRP A N 1
ATOM 2101 C CA . TRP A 1 276 ? 16.726 -2.861 -17.475 1.00 95.31 276 TRP A CA 1
ATOM 2102 C C . TRP A 1 276 ? 17.765 -3.818 -16.883 1.00 95.31 276 TRP A C 1
ATOM 2104 O O . TRP A 1 276 ? 18.707 -3.349 -16.253 1.00 95.31 276 TRP A O 1
ATOM 2114 N N . LEU A 1 277 ? 17.642 -5.133 -17.093 1.00 94.31 277 LEU A N 1
ATOM 2115 C CA . LEU A 1 277 ? 18.607 -6.112 -16.570 1.00 94.31 277 LEU A CA 1
ATOM 2116 C C . LEU A 1 277 ? 20.045 -5.834 -17.034 1.00 94.31 277 LEU A C 1
ATOM 2118 O O . LEU A 1 277 ? 20.968 -5.944 -16.233 1.00 94.31 277 LEU A O 1
ATOM 2122 N N . GLU A 1 278 ? 20.231 -5.442 -18.293 1.00 93.75 278 GLU A N 1
ATOM 2123 C CA . GLU A 1 278 ? 21.540 -5.107 -18.865 1.00 93.75 278 GLU A CA 1
ATOM 2124 C C . GLU A 1 278 ? 22.102 -3.785 -18.322 1.00 93.75 278 GLU A C 1
ATOM 2126 O O . GLU A 1 278 ? 23.308 -3.651 -18.104 1.00 93.75 278 GLU A O 1
ATOM 2131 N N . ALA A 1 279 ? 21.239 -2.793 -18.095 1.00 90.44 279 ALA A N 1
ATOM 2132 C CA . ALA A 1 279 ? 21.667 -1.466 -17.669 1.00 90.44 279 ALA A CA 1
ATOM 2133 C C . ALA A 1 279 ? 21.814 -1.329 -16.144 1.00 90.44 279 ALA A C 1
ATOM 2135 O O . ALA A 1 279 ? 22.611 -0.508 -15.691 1.00 90.44 279 ALA A O 1
ATOM 2136 N N . ARG A 1 280 ? 21.080 -2.114 -15.338 1.00 88.31 280 ARG A N 1
ATOM 2137 C CA . ARG A 1 280 ? 20.887 -1.864 -13.894 1.00 88.31 280 ARG A CA 1
ATOM 2138 C C . ARG A 1 280 ? 22.171 -1.814 -13.068 1.00 88.31 280 ARG A C 1
ATOM 2140 O O . ARG A 1 280 ? 22.185 -1.150 -12.039 1.00 88.31 280 ARG A O 1
ATOM 2147 N N . THR A 1 281 ? 23.237 -2.483 -13.504 1.00 86.12 281 THR A N 1
ATOM 2148 C CA . THR A 1 281 ? 24.529 -2.480 -12.800 1.00 86.12 281 THR A CA 1
ATOM 2149 C C . THR A 1 281 ? 25.449 -1.332 -13.208 1.00 86.12 281 THR A C 1
ATOM 2151 O O . THR A 1 281 ? 26.436 -1.070 -12.532 1.00 86.12 281 THR A O 1
ATOM 2154 N N . ASN A 1 282 ? 25.144 -0.655 -14.316 1.00 85.06 282 ASN A N 1
ATOM 2155 C CA . ASN A 1 282 ? 25.932 0.452 -14.866 1.00 85.06 282 ASN A CA 1
ATOM 2156 C C . ASN A 1 282 ? 25.254 1.814 -14.650 1.00 85.06 282 ASN A C 1
ATOM 2158 O O . ASN A 1 282 ? 25.787 2.850 -15.044 1.00 85.06 282 ASN A O 1
ATOM 2162 N N . ILE A 1 283 ? 24.065 1.810 -14.047 1.00 83.12 283 ILE A N 1
ATOM 2163 C CA . ILE A 1 283 ? 23.310 3.007 -13.706 1.00 83.12 283 ILE A CA 1
ATOM 2164 C C . ILE A 1 283 ? 23.733 3.503 -12.329 1.00 83.12 283 ILE A C 1
ATOM 2166 O O . ILE A 1 283 ? 23.870 2.736 -11.375 1.00 83.12 283 ILE A O 1
ATOM 2170 N N . ARG A 1 284 ? 23.895 4.819 -12.226 1.00 80.06 284 ARG A N 1
ATOM 2171 C CA . ARG A 1 284 ? 24.086 5.495 -10.953 1.00 80.06 284 ARG A CA 1
ATOM 2172 C C . ARG A 1 284 ? 22.731 5.761 -10.296 1.00 80.06 284 ARG A C 1
ATOM 2174 O O . ARG A 1 284 ? 21.850 6.326 -10.935 1.00 80.06 284 ARG A O 1
ATOM 2181 N N . PHE A 1 285 ? 22.622 5.421 -9.016 1.00 82.00 285 PHE A N 1
ATOM 2182 C CA . PHE A 1 285 ? 21.462 5.716 -8.175 1.00 82.00 285 PHE A CA 1
ATOM 2183 C C . PHE A 1 285 ? 21.860 6.577 -6.980 1.00 82.00 285 PHE A C 1
ATOM 2185 O O . PHE A 1 285 ? 23.001 6.497 -6.519 1.00 82.00 285 PHE A O 1
ATOM 2192 N N . GLY A 1 286 ? 20.902 7.343 -6.463 1.00 75.44 286 GLY A N 1
ATOM 2193 C CA . GLY A 1 286 ? 21.095 8.178 -5.277 1.00 75.44 286 GLY A CA 1
ATOM 2194 C C . GLY A 1 286 ? 21.609 9.572 -5.621 1.00 75.44 286 GLY A C 1
ATOM 2195 O O . GLY A 1 286 ? 21.479 10.036 -6.757 1.00 75.44 286 GLY A O 1
ATOM 2196 N N . LYS A 1 287 ? 22.165 10.274 -4.632 1.00 71.38 287 LYS A N 1
ATOM 2197 C CA . LYS A 1 287 ? 22.564 11.673 -4.822 1.00 71.38 287 LYS A CA 1
ATOM 2198 C C . LYS A 1 287 ? 23.658 11.831 -5.900 1.00 71.38 287 LYS A C 1
ATOM 2200 O O . LYS A 1 287 ? 24.525 10.953 -6.052 1.00 71.38 287 LYS A O 1
ATOM 2205 N N . PRO A 1 288 ? 23.659 12.949 -6.659 1.00 61.25 288 PRO A N 1
ATOM 2206 C CA . PRO A 1 288 ? 24.782 13.300 -7.522 1.00 61.25 288 PRO A CA 1
ATOM 2207 C C . PRO A 1 288 ? 26.067 13.369 -6.690 1.00 61.25 288 PRO A C 1
ATOM 2209 O O . PRO A 1 288 ? 26.031 13.634 -5.491 1.00 61.25 288 PRO A O 1
ATOM 2212 N N . ALA A 1 289 ? 27.222 13.094 -7.299 1.00 51.91 289 ALA A N 1
ATOM 2213 C CA . ALA A 1 289 ? 28.478 13.164 -6.561 1.00 51.91 289 ALA A CA 1
ATOM 2214 C C . ALA A 1 289 ? 28.743 14.647 -6.422 1.00 51.91 289 ALA A C 1
ATOM 2216 O O . ALA A 1 289 ? 28.815 15.340 -7.434 1.00 51.91 289 ALA A O 1
ATOM 2217 N N . THR A 1 290 ? 28.851 15.121 -5.191 1.00 48.19 290 THR A N 1
ATOM 2218 C CA . THR A 1 290 ? 29.536 16.379 -4.945 1.00 48.19 290 THR A CA 1
ATOM 2219 C C . THR A 1 290 ? 30.976 16.177 -5.408 1.00 48.19 290 THR A C 1
ATOM 2221 O O . THR A 1 290 ? 31.663 15.309 -4.862 1.00 48.19 290 THR A O 1
ATOM 2224 N N . GLU A 1 291 ? 31.388 16.892 -6.456 1.00 38.31 291 GLU A N 1
ATOM 2225 C CA . GLU A 1 291 ? 32.816 17.147 -6.690 1.00 38.31 291 GLU A CA 1
ATOM 2226 C C . GLU A 1 291 ? 33.427 17.872 -5.485 1.00 38.31 291 GLU A C 1
ATOM 2228 O O . GLU A 1 291 ? 32.726 18.723 -4.884 1.00 38.31 291 GLU A O 1
#

Sequence (291 aa):
MAHRAVVEAVKEANGGSIPLDLADHFLLAQGVDIENATVSPGAGDINALEQLGLDPLLSLFGYWGVPSKACIGNAFPPAGSTGMFGGGARTIMFERNTELLELLDQEQKDRLENILVEQSEASVDIQELKNKKKELTKKAKNATKEEKEELYKQMNAIDEAIVSRKDEKTEAKESIRRPIDQYEAIAAGTEMSHRMDIKGATQVELGLFLAALAELARDPFMGGHRNHDCGRIEARWTVKTWPAGALAPIEVGSVEITPNGFIMTGDLLNSAYNAWLEARTNIRFGKPATE

pLDDT: mean 87.16, std 10.53, range [38.31, 98.19]

Mean predicted aligned error: 9.92 Å

Foldseek 3Di:
DLLVLLQVLCCVLVVNDRPADPQLSCCLVPLDRPPCLQDQQPQVRPCSVVSQPQALSCQQCHHPNHDHLKDWDDWAFPPPQKDWDDKDWQDDVCVVPVVVCVVDDPVVVVVVVLLVVLLVVLVVVLVVLVVVLVVLVVVLVPDDPVSVVVSVVSNVVSVVVNQVSLVPRDPPSDDSTGIDDIDMDGHPPTHTDTDMGGHPDDLLSLLSVLSVVQVCLVPVADDDPVVVVPGRDKDKDFDWDDDPPDPDTDTAWMWIRDPVGIDTDGPSSVSSNVVNVVCSSVGDGGRDDDD

Nearest PDB structures (foldseek):
  8s35-assembly1_A  TM=8.606E-01  e=8.435E-26  Klebsiella pneumoniae
  8rc2-assembly1_D  TM=8.787E-01  e=2.267E-25  Klebsiella pneumoniae
  8rc2-assembly1_E  TM=9.038E-01  e=3.699E-14  Klebsiella pneumoniae
  8s37-assembly1_E  TM=8.404E-01  e=9.368E-15  Klebsiella pneumoniae
  8s35-assembly1_L  TM=8.108E-01  e=3.180E-11  Klebsiella pneumoniae